Protein AF-A0A5D4TIF6-F1 (afdb_monomer_lite)

Structure (mmCIF, N/CA/C/O backbone):
data_AF-A0A5D4TIF6-F1
#
_entry.id   AF-A0A5D4TIF6-F1
#
loop_
_atom_site.group_PDB
_atom_site.id
_atom_site.type_symbol
_atom_site.label_atom_id
_atom_site.label_alt_id
_atom_site.label_comp_id
_atom_site.label_asym_id
_atom_site.label_entity_id
_atom_site.label_seq_id
_atom_site.pdbx_PDB_ins_code
_atom_site.Cartn_x
_atom_site.Cartn_y
_atom_site.Cartn_z
_atom_site.occupancy
_atom_site.B_iso_or_equiv
_atom_site.auth_seq_id
_atom_site.auth_comp_id
_atom_site.auth_asym_id
_atom_site.auth_atom_id
_atom_site.pdbx_PDB_model_num
ATOM 1 N N . MET A 1 1 ? -0.339 -12.243 25.337 1.00 57.94 1 MET A N 1
ATOM 2 C CA . MET A 1 1 ? 1.015 -12.173 25.925 1.00 57.94 1 MET A CA 1
ATOM 3 C C . MET A 1 1 ? 1.839 -11.167 25.130 1.00 57.94 1 MET A C 1
ATOM 5 O O . MET A 1 1 ? 1.714 -11.152 23.913 1.00 57.94 1 MET A O 1
ATOM 9 N N . ILE A 1 2 ? 2.583 -10.268 25.781 1.00 78.19 2 ILE A N 1
ATOM 10 C CA . ILE A 1 2 ? 3.468 -9.306 25.096 1.00 78.19 2 ILE A CA 1
ATOM 11 C C . ILE A 1 2 ? 4.873 -9.918 25.057 1.00 78.19 2 ILE A C 1
ATOM 13 O O . ILE A 1 2 ? 5.294 -10.477 26.064 1.00 78.19 2 ILE A O 1
ATOM 17 N N . LEU A 1 3 ? 5.603 -9.772 23.940 1.00 86.19 3 LEU A N 1
ATOM 18 C CA . LEU A 1 3 ? 6.950 -10.343 23.734 1.00 86.19 3 LEU A CA 1
ATOM 19 C C . LEU A 1 3 ? 7.913 -10.059 24.901 1.00 86.19 3 LEU A C 1
ATOM 21 O O . LEU A 1 3 ? 8.746 -10.882 25.246 1.00 86.19 3 LEU A O 1
ATOM 25 N N . ARG A 1 4 ? 7.758 -8.911 25.574 1.00 86.19 4 ARG A N 1
ATOM 26 C CA . ARG A 1 4 ? 8.552 -8.528 26.752 1.00 86.19 4 ARG A CA 1
ATOM 27 C C . ARG A 1 4 ? 8.496 -9.525 27.919 1.00 86.19 4 ARG A C 1
ATOM 29 O O . ARG A 1 4 ? 9.393 -9.473 28.754 1.00 86.19 4 ARG A O 1
ATOM 36 N N . ASN A 1 5 ? 7.517 -10.422 27.970 1.00 89.56 5 ASN A N 1
ATOM 37 C CA . ASN A 1 5 ? 7.330 -11.356 29.083 1.00 89.56 5 ASN A CA 1
ATOM 38 C C . ASN A 1 5 ? 7.642 -12.819 28.714 1.00 89.56 5 ASN A C 1
ATOM 40 O O . ASN A 1 5 ? 7.425 -13.694 29.540 1.00 89.56 5 ASN A O 1
ATOM 44 N N . ASP A 1 6 ? 8.131 -13.084 27.500 1.00 90.94 6 ASP A N 1
ATOM 45 C CA . ASP A 1 6 ? 8.425 -14.429 26.989 1.00 90.94 6 ASP A CA 1
ATOM 46 C C . ASP A 1 6 ? 9.884 -14.475 26.528 1.00 90.94 6 ASP A C 1
ATOM 48 O O . ASP A 1 6 ? 10.232 -13.868 25.516 1.00 90.94 6 ASP A O 1
ATOM 52 N N . ASN A 1 7 ? 10.754 -15.096 27.327 1.00 88.81 7 ASN A N 1
ATOM 53 C CA . ASN A 1 7 ? 12.197 -15.066 27.086 1.00 88.81 7 ASN A CA 1
ATOM 54 C C . ASN A 1 7 ? 12.596 -15.879 25.850 1.00 88.81 7 ASN A C 1
ATOM 56 O O . ASN A 1 7 ? 13.356 -15.364 25.032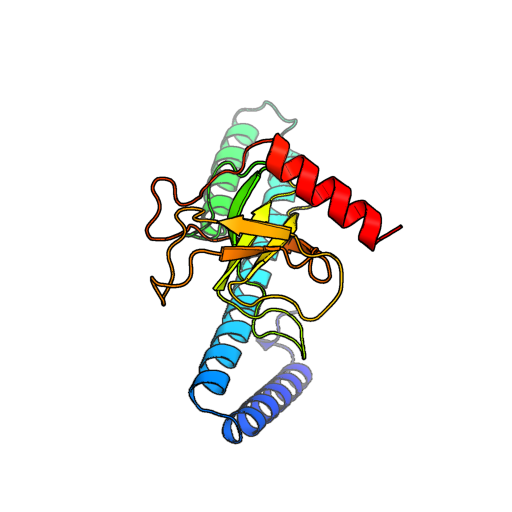 1.00 88.81 7 ASN A O 1
ATOM 60 N N . ASP A 1 8 ? 12.009 -17.057 25.658 1.00 90.00 8 ASP A N 1
ATOM 61 C CA . ASP A 1 8 ? 12.302 -17.925 24.515 1.00 90.00 8 ASP A CA 1
ATOM 62 C C . ASP A 1 8 ? 11.906 -17.236 23.200 1.00 90.00 8 ASP A C 1
ATOM 64 O O . ASP A 1 8 ? 12.676 -17.180 22.236 1.00 90.00 8 ASP A O 1
ATOM 68 N N . SER A 1 9 ? 10.725 -16.605 23.162 1.00 93.25 9 SER A N 1
ATOM 69 C CA . SER A 1 9 ? 10.303 -15.840 21.985 1.00 93.25 9 SER A CA 1
ATOM 70 C C . SER A 1 9 ? 11.170 -14.598 21.741 1.00 93.25 9 SER A C 1
ATOM 72 O O . SER A 1 9 ? 11.346 -14.208 20.584 1.00 93.25 9 SER A O 1
ATOM 74 N N . LYS A 1 10 ? 11.712 -13.948 22.785 1.00 93.25 10 LYS A N 1
ATOM 75 C CA . LYS A 1 10 ? 12.624 -12.799 22.610 1.00 93.25 10 LYS A CA 1
ATOM 76 C C . LYS A 1 10 ? 13.912 -13.215 21.929 1.00 93.25 10 LYS A C 1
ATOM 78 O O . LYS A 1 10 ? 14.312 -12.537 20.987 1.00 93.25 10 LYS A O 1
ATOM 83 N N . GLU A 1 11 ? 14.542 -14.280 22.417 1.00 93.94 11 GLU A N 1
ATOM 84 C CA . GLU A 1 11 ? 15.804 -14.782 21.877 1.00 93.94 11 GLU A CA 1
ATOM 85 C C . GLU A 1 11 ? 15.632 -15.125 20.397 1.00 93.94 11 GLU A C 1
ATOM 87 O O . GLU A 1 11 ? 16.327 -14.580 19.540 1.00 93.94 11 GLU A O 1
ATOM 92 N N . ARG A 1 12 ? 14.564 -15.860 20.069 1.00 94.88 12 ARG A N 1
ATOM 93 C CA . ARG A 1 12 ? 14.231 -16.187 18.680 1.00 94.88 12 ARG A CA 1
ATOM 94 C C . ARG A 1 12 ? 14.039 -14.953 17.793 1.00 94.88 12 ARG A C 1
ATOM 96 O O . ARG A 1 12 ? 14.523 -14.924 16.662 1.00 94.88 12 ARG A O 1
ATOM 103 N N . VAL A 1 13 ? 13.316 -13.932 18.263 1.00 94.12 13 VAL A N 1
ATOM 104 C CA . VAL A 1 13 ? 13.133 -12.683 17.498 1.00 94.12 13 VAL A CA 1
ATOM 105 C C . VAL A 1 13 ? 14.461 -11.944 17.336 1.00 94.12 13 VAL A C 1
ATOM 107 O O . VAL A 1 13 ? 14.736 -11.420 16.257 1.00 94.12 13 VAL A O 1
ATOM 110 N N . GLN A 1 14 ? 15.288 -11.905 18.380 1.00 94.81 14 GLN A N 1
ATOM 111 C CA . GLN A 1 14 ? 16.597 -11.265 18.343 1.00 94.81 14 GLN A CA 1
ATOM 112 C C . GLN A 1 14 ? 17.511 -11.925 17.307 1.00 94.81 14 GLN A C 1
ATOM 114 O O . GLN A 1 14 ? 18.161 -11.212 16.544 1.00 94.81 14 GLN A O 1
ATOM 119 N N . ASP A 1 15 ? 17.529 -13.252 17.235 1.00 96.56 15 ASP A N 1
ATOM 120 C CA . ASP A 1 15 ? 18.361 -13.980 16.278 1.00 96.56 15 ASP A CA 1
ATOM 121 C C . ASP A 1 15 ? 17.907 -13.773 14.833 1.00 96.56 15 ASP A C 1
ATOM 123 O O . ASP A 1 15 ? 18.737 -13.535 13.954 1.00 96.56 15 ASP A O 1
ATOM 127 N N . ILE A 1 16 ? 16.592 -13.738 14.586 1.00 96.50 16 ILE A N 1
ATOM 128 C CA . ILE A 1 16 ? 16.047 -13.369 13.271 1.00 96.50 16 ILE A CA 1
ATOM 129 C C . ILE A 1 16 ? 16.493 -11.953 12.886 1.00 96.50 16 ILE A C 1
ATOM 131 O O . ILE A 1 16 ? 16.958 -11.733 11.769 1.00 96.50 16 ILE A O 1
ATOM 135 N N . VAL A 1 17 ? 16.392 -10.984 13.801 1.00 95.38 17 VAL A N 1
ATOM 136 C CA . VAL A 1 17 ? 16.798 -9.595 13.531 1.00 95.38 17 VAL A CA 1
ATOM 137 C C . VAL A 1 17 ? 18.304 -9.490 13.279 1.00 95.38 17 VAL A C 1
ATOM 139 O O . VAL A 1 17 ? 18.704 -8.784 12.355 1.00 95.38 17 VAL A O 1
ATOM 142 N N . LYS A 1 18 ? 19.140 -10.211 14.037 1.00 96.12 18 LYS A N 1
ATOM 143 C CA . LYS A 1 18 ? 20.592 -10.283 13.795 1.00 96.12 18 LYS A CA 1
ATOM 144 C C . LYS A 1 18 ? 20.904 -10.874 12.423 1.00 96.12 18 LYS A C 1
ATOM 146 O O . LYS A 1 18 ? 21.754 -10.337 11.722 1.00 96.12 18 LYS A O 1
ATOM 151 N N . SER A 1 19 ? 20.212 -11.944 12.032 1.00 96.69 19 SER A N 1
ATOM 152 C CA . SER A 1 19 ? 20.388 -12.579 10.724 1.00 96.69 19 SER A CA 1
ATOM 153 C C . SER A 1 19 ? 19.999 -11.640 9.578 1.00 96.69 19 SER A C 1
ATOM 155 O O . SER A 1 19 ? 20.759 -11.495 8.619 1.00 96.69 19 SER A O 1
ATOM 157 N N . ILE A 1 20 ? 18.870 -10.931 9.705 1.00 95.25 20 ILE A N 1
ATOM 158 C CA . ILE A 1 20 ? 18.466 -9.894 8.745 1.00 95.25 20 ILE A CA 1
ATOM 159 C C . ILE A 1 20 ? 19.534 -8.802 8.672 1.00 95.25 20 ILE A C 1
ATOM 161 O O . ILE A 1 20 ? 19.973 -8.463 7.579 1.00 95.25 20 ILE A O 1
ATOM 165 N N . TYR A 1 21 ? 19.983 -8.280 9.817 1.00 95.81 21 TYR A N 1
ATOM 166 C CA . TYR A 1 21 ? 21.014 -7.245 9.863 1.00 95.81 21 TYR A CA 1
ATOM 167 C C . TYR A 1 21 ? 22.305 -7.695 9.175 1.00 95.81 21 TYR A C 1
ATOM 169 O O . TYR A 1 21 ? 22.780 -6.993 8.290 1.00 95.81 21 TYR A O 1
ATOM 177 N N . GLY A 1 22 ? 22.817 -8.885 9.508 1.00 96.62 22 GLY A N 1
ATOM 178 C CA . GLY A 1 22 ? 24.000 -9.456 8.861 1.00 96.62 22 GLY A CA 1
ATOM 179 C C . GLY A 1 22 ? 23.829 -9.575 7.346 1.00 96.62 22 GLY A C 1
ATOM 180 O O . GLY A 1 22 ? 24.689 -9.126 6.603 1.00 96.62 22 GLY A O 1
ATOM 181 N N . THR A 1 23 ? 22.672 -10.060 6.886 1.00 95.81 23 THR A N 1
ATOM 182 C CA . THR A 1 23 ? 22.368 -10.183 5.449 1.00 95.81 23 THR A CA 1
ATOM 183 C C . THR A 1 23 ? 22.352 -8.832 4.731 1.00 95.81 23 THR A C 1
ATOM 185 O O . THR A 1 23 ? 22.717 -8.757 3.560 1.00 95.81 23 THR A O 1
ATOM 188 N N . LEU A 1 24 ? 21.903 -7.766 5.402 1.00 95.75 24 LEU A N 1
ATOM 189 C CA . LEU A 1 24 ? 21.855 -6.418 4.830 1.00 95.75 24 LEU A CA 1
ATOM 190 C C . LEU A 1 24 ? 23.241 -5.772 4.707 1.00 95.75 24 LEU A C 1
ATOM 192 O O . LEU A 1 24 ? 23.408 -4.916 3.842 1.00 95.75 24 LEU A O 1
ATOM 196 N N . LEU A 1 25 ? 24.225 -6.178 5.519 1.00 96.06 25 LEU A N 1
ATOM 197 C CA . LEU A 1 25 ? 25.598 -5.662 5.429 1.00 96.06 25 LEU A CA 1
ATOM 198 C C . LEU A 1 25 ? 26.293 -6.056 4.119 1.00 96.06 25 LEU A C 1
ATOM 200 O O . LEU A 1 25 ? 27.162 -5.325 3.654 1.00 96.06 25 LEU A O 1
ATOM 204 N N . ASP A 1 26 ? 25.865 -7.158 3.503 1.00 95.62 26 ASP A N 1
ATOM 205 C CA . ASP A 1 26 ? 26.391 -7.648 2.224 1.00 95.62 26 ASP A CA 1
ATOM 206 C C . ASP A 1 26 ? 25.639 -7.078 1.004 1.00 95.62 26 ASP A C 1
ATOM 208 O O . ASP A 1 26 ? 25.778 -7.583 -0.115 1.00 95.62 26 ASP A O 1
ATOM 212 N N . LYS A 1 27 ? 24.769 -6.076 1.196 1.00 93.94 27 LYS A N 1
ATOM 213 C CA . LYS A 1 27 ? 23.972 -5.457 0.125 1.00 93.94 27 LYS A CA 1
ATOM 214 C C . LYS A 1 27 ? 24.432 -4.039 -0.177 1.00 93.94 27 LYS A C 1
ATOM 216 O O . LYS A 1 27 ? 25.140 -3.409 0.604 1.00 93.94 27 LYS A O 1
ATOM 221 N N . ASP A 1 28 ? 23.985 -3.535 -1.327 1.00 94.75 28 ASP A N 1
ATOM 222 C CA . ASP A 1 28 ? 24.124 -2.120 -1.655 1.00 94.75 28 ASP A CA 1
ATOM 223 C C . ASP A 1 28 ? 23.539 -1.240 -0.535 1.00 94.75 28 ASP A C 1
ATOM 225 O O . ASP A 1 28 ? 22.500 -1.556 0.053 1.00 94.75 28 ASP A O 1
ATOM 229 N N . LYS A 1 29 ? 24.217 -0.124 -0.253 1.00 94.62 29 LYS A N 1
ATOM 230 C CA . LYS A 1 29 ? 23.886 0.778 0.853 1.00 94.62 29 LYS A CA 1
ATOM 231 C C . LYS A 1 29 ? 22.465 1.329 0.743 1.00 94.62 29 LYS A C 1
ATOM 233 O O . LYS A 1 29 ? 21.758 1.375 1.750 1.00 94.62 29 LYS A O 1
ATOM 238 N N . GLU A 1 30 ? 22.065 1.792 -0.439 1.00 90.94 30 GLU A N 1
ATOM 239 C CA . GLU A 1 30 ? 20.748 2.397 -0.646 1.00 90.94 30 GLU A CA 1
ATOM 240 C C . GLU A 1 30 ? 19.657 1.334 -0.516 1.00 90.94 30 GLU A C 1
ATOM 242 O O . GLU A 1 30 ? 18.684 1.533 0.214 1.00 90.94 30 GLU A O 1
ATOM 247 N N . TYR A 1 31 ? 19.874 0.162 -1.121 1.00 89.88 31 TYR A N 1
ATOM 248 C CA . TYR A 1 31 ? 18.976 -0.980 -0.960 1.00 89.88 31 TYR A CA 1
ATOM 249 C C . TYR A 1 31 ? 18.803 -1.376 0.515 1.00 89.88 31 TYR A C 1
ATOM 251 O O . TYR A 1 31 ? 17.675 -1.526 0.990 1.00 89.88 31 TYR A O 1
ATOM 259 N N . ALA A 1 32 ? 19.904 -1.522 1.259 1.00 93.56 32 ALA A N 1
ATOM 260 C CA . ALA A 1 32 ? 19.877 -1.963 2.650 1.00 93.56 32 ALA A CA 1
ATOM 261 C C . ALA A 1 32 ? 19.083 -1.005 3.551 1.00 93.56 32 ALA A C 1
ATOM 263 O O . ALA A 1 32 ? 18.263 -1.447 4.361 1.00 93.56 32 ALA A O 1
ATOM 264 N N . ILE A 1 33 ? 19.295 0.305 3.380 1.00 93.19 33 ILE A N 1
ATOM 265 C CA . ILE A 1 33 ? 18.575 1.349 4.120 1.00 93.19 33 ILE A CA 1
ATOM 266 C C . ILE A 1 33 ? 17.084 1.315 3.768 1.00 93.19 33 ILE A C 1
ATOM 268 O O . ILE A 1 33 ? 16.253 1.177 4.669 1.00 93.19 33 ILE A O 1
ATOM 272 N N . ASN A 1 34 ? 16.741 1.357 2.477 1.00 90.06 34 ASN A N 1
ATOM 273 C CA . ASN A 1 34 ? 15.349 1.385 2.023 1.00 90.06 34 ASN A CA 1
ATOM 274 C C . ASN A 1 34 ? 14.573 0.139 2.486 1.00 90.06 34 ASN A C 1
ATOM 276 O O . ASN A 1 34 ? 13.431 0.238 2.940 1.00 90.06 34 ASN A O 1
ATOM 280 N N . TYR A 1 35 ? 15.200 -1.041 2.438 1.00 91.88 35 TYR A N 1
ATOM 281 C CA . TYR A 1 35 ? 14.583 -2.287 2.892 1.00 91.88 35 TYR A CA 1
ATOM 282 C C . TYR A 1 35 ? 14.335 -2.295 4.410 1.00 91.88 35 TYR A C 1
ATOM 284 O O . TYR A 1 35 ? 13.260 -2.697 4.868 1.00 91.88 35 TYR A O 1
ATOM 292 N N . ALA A 1 36 ? 15.294 -1.815 5.209 1.00 93.19 36 ALA A N 1
ATOM 293 C CA . ALA A 1 36 ? 15.136 -1.709 6.659 1.00 93.19 36 ALA A CA 1
ATOM 294 C C . ALA A 1 36 ? 14.022 -0.719 7.049 1.00 93.19 36 ALA A C 1
ATOM 296 O O . ALA A 1 36 ? 13.188 -1.016 7.914 1.00 93.19 36 ALA A O 1
ATOM 297 N N . GLU A 1 37 ? 13.964 0.437 6.384 1.00 92.06 37 GLU A N 1
ATOM 298 C CA . GLU A 1 37 ? 12.892 1.420 6.564 1.00 92.06 37 GLU A CA 1
ATOM 299 C C . GLU A 1 37 ? 11.524 0.842 6.191 1.00 92.06 37 GLU A C 1
ATOM 301 O O . GLU A 1 37 ? 10.545 1.036 6.924 1.00 92.06 37 GLU A O 1
ATOM 306 N N . TRP A 1 38 ? 11.458 0.066 5.108 1.00 90.50 38 TRP A N 1
ATOM 307 C CA . TRP A 1 38 ? 10.243 -0.613 4.677 1.00 90.50 38 TRP A CA 1
ATOM 308 C C . TRP A 1 38 ? 9.739 -1.631 5.710 1.00 90.50 38 TRP A C 1
ATOM 310 O O . TRP A 1 38 ? 8.560 -1.587 6.078 1.00 90.50 38 TRP A O 1
ATOM 320 N N . ILE A 1 39 ? 10.611 -2.484 6.267 1.00 92.31 39 ILE A N 1
ATOM 321 C CA . ILE A 1 39 ? 10.234 -3.415 7.351 1.00 92.31 39 ILE A CA 1
ATOM 322 C C . ILE A 1 39 ? 9.656 -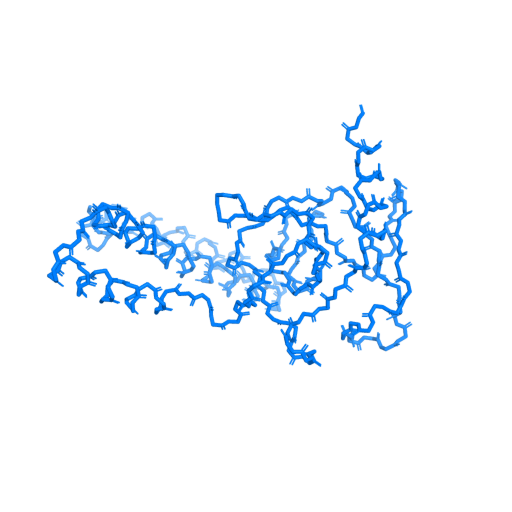2.643 8.543 1.00 92.31 39 ILE A C 1
ATOM 324 O O . ILE A 1 39 ? 8.605 -3.001 9.088 1.00 92.31 39 ILE A O 1
ATOM 328 N N . LEU A 1 40 ? 10.317 -1.556 8.949 1.00 93.12 40 LEU A N 1
ATOM 329 C CA . LEU A 1 40 ? 9.858 -0.739 10.068 1.00 93.12 40 LEU A CA 1
ATOM 330 C C . LEU A 1 40 ? 8.494 -0.089 9.782 1.00 93.12 40 LEU A C 1
ATOM 332 O O . LEU A 1 40 ? 7.636 -0.046 10.675 1.00 93.12 40 LEU A O 1
ATOM 336 N N . LYS A 1 41 ? 8.272 0.395 8.552 1.00 90.88 41 LYS A N 1
ATOM 337 C CA . LYS A 1 41 ? 6.985 0.939 8.085 1.00 90.88 41 LYS A CA 1
ATOM 338 C C . LYS A 1 41 ? 5.890 -0.125 8.179 1.00 90.88 41 LYS A C 1
ATOM 340 O O . LYS A 1 41 ? 4.865 0.133 8.810 1.00 90.88 41 LYS A O 1
ATOM 345 N N . LEU A 1 42 ? 6.133 -1.340 7.675 1.00 91.19 42 LEU A N 1
ATOM 346 C CA . LEU A 1 42 ? 5.180 -2.457 7.737 1.00 91.19 42 LEU A CA 1
ATOM 347 C C . LEU A 1 42 ? 4.756 -2.795 9.171 1.00 91.19 42 LEU A C 1
ATOM 349 O O . LEU A 1 42 ? 3.564 -2.973 9.440 1.00 91.19 42 LEU A O 1
ATOM 353 N N . LEU A 1 43 ? 5.707 -2.851 10.108 1.00 92.31 43 LEU A N 1
ATOM 354 C CA . LEU A 1 43 ? 5.414 -3.131 11.517 1.00 92.31 43 LEU A CA 1
ATOM 355 C C . LEU A 1 43 ? 4.528 -2.042 12.142 1.00 92.31 43 LEU A C 1
ATOM 357 O O . LEU A 1 43 ? 3.540 -2.351 12.820 1.00 92.31 43 LEU A O 1
ATOM 361 N N . LYS A 1 44 ? 4.846 -0.766 11.887 1.00 92.62 44 LYS A N 1
ATOM 362 C CA . LYS A 1 44 ? 4.068 0.384 12.379 1.00 92.62 44 LYS A CA 1
ATOM 363 C C . LYS A 1 44 ? 2.661 0.406 11.785 1.00 92.62 44 LYS A C 1
ATOM 365 O O . LYS A 1 44 ? 1.685 0.537 12.527 1.00 92.62 44 LYS A O 1
ATOM 370 N N . ASP A 1 45 ? 2.537 0.220 10.474 1.00 92.38 45 ASP A N 1
ATOM 371 C CA . ASP A 1 45 ? 1.242 0.197 9.795 1.00 92.38 45 ASP A CA 1
ATOM 372 C C . ASP A 1 45 ? 0.381 -0.984 10.230 1.00 92.38 45 ASP A C 1
ATOM 374 O O . ASP A 1 45 ? -0.816 -0.812 10.474 1.00 92.38 45 ASP A O 1
ATOM 378 N N . GLY A 1 46 ? 0.981 -2.163 10.408 1.00 93.31 46 GLY A N 1
ATOM 379 C CA . GLY A 1 46 ? 0.302 -3.333 10.952 1.00 93.31 46 GLY A CA 1
ATOM 380 C C . GLY A 1 46 ? -0.252 -3.074 12.354 1.00 93.31 46 GLY A C 1
ATOM 381 O O . GLY A 1 46 ? -1.408 -3.402 12.639 1.00 93.31 46 GLY A O 1
ATOM 382 N N . HIS A 1 47 ? 0.529 -2.424 13.223 1.00 93.06 47 HIS A N 1
ATOM 383 C CA . HIS A 1 47 ? 0.069 -2.032 14.555 1.00 93.06 47 HIS A CA 1
ATOM 384 C C . HIS A 1 47 ? -1.090 -1.027 14.490 1.00 93.06 47 HIS A C 1
ATOM 386 O O . HIS A 1 47 ? -2.133 -1.243 15.111 1.00 93.06 47 HIS A O 1
ATOM 392 N N . HIS A 1 48 ? -0.950 0.045 13.707 1.00 94.56 48 HIS A N 1
ATOM 393 C CA . HIS A 1 48 ? -2.009 1.040 13.537 1.00 94.56 48 HIS A CA 1
ATOM 394 C C . HIS A 1 48 ? -3.286 0.443 12.944 1.00 94.56 48 HIS A C 1
ATOM 396 O O . HIS A 1 48 ? -4.385 0.800 13.375 1.00 94.56 48 HIS A O 1
ATOM 402 N N . ASN A 1 49 ? -3.162 -0.501 12.010 1.00 93.56 49 ASN A N 1
ATOM 403 C CA . ASN A 1 49 ? -4.306 -1.197 11.443 1.00 93.56 49 ASN A CA 1
ATOM 404 C C . ASN A 1 49 ? -5.052 -2.014 12.503 1.00 93.56 49 ASN A C 1
ATOM 406 O O . ASN A 1 49 ? -6.271 -1.901 12.605 1.00 93.56 49 ASN A O 1
ATOM 410 N N . LYS A 1 50 ? -4.336 -2.774 13.345 1.00 93.94 50 LYS A N 1
ATOM 411 C CA . LYS A 1 50 ? -4.950 -3.531 14.451 1.00 93.94 50 LYS A CA 1
ATOM 412 C C . LYS A 1 50 ? -5.739 -2.616 15.394 1.00 93.94 50 LYS A C 1
ATOM 414 O O . LYS A 1 50 ? -6.892 -2.914 15.699 1.00 93.94 50 LYS A O 1
ATOM 419 N N . GLN A 1 51 ? -5.163 -1.474 15.781 1.00 95.06 51 GLN A N 1
ATOM 420 C CA . GLN A 1 51 ? -5.852 -0.480 16.618 1.00 95.06 51 GLN A CA 1
ATOM 421 C C . GLN A 1 51 ? -7.105 0.081 15.932 1.00 95.06 51 GLN A C 1
ATOM 423 O O . GLN A 1 51 ? -8.166 0.206 16.542 1.00 95.06 51 GLN A O 1
ATOM 428 N N . GLN A 1 52 ? -7.014 0.392 14.638 1.00 93.44 52 GLN A N 1
ATOM 429 C CA . GLN A 1 52 ? -8.142 0.906 13.868 1.00 93.44 52 GLN A CA 1
ATOM 430 C C . GLN A 1 52 ? -9.273 -0.120 13.720 1.00 93.44 52 GLN A C 1
ATOM 432 O O . GLN A 1 52 ? -10.442 0.250 13.836 1.00 93.44 52 GLN A O 1
ATOM 437 N N . VAL A 1 53 ? -8.944 -1.391 13.472 1.00 92.94 53 VAL A N 1
ATOM 438 C CA . VAL A 1 53 ? -9.919 -2.488 13.387 1.00 92.94 53 VAL A CA 1
ATOM 439 C C . VAL A 1 53 ? -10.672 -2.627 14.706 1.00 92.94 53 VAL A C 1
ATOM 441 O O . VAL A 1 53 ? -11.899 -2.711 14.695 1.00 92.94 53 VAL A O 1
ATOM 444 N N . GLU A 1 54 ? -9.968 -2.576 15.834 1.00 95.06 54 GLU A N 1
ATOM 445 C CA . GLU A 1 54 ? -10.583 -2.670 17.157 1.00 95.06 54 GLU A CA 1
ATOM 446 C C . GLU A 1 54 ? -11.528 -1.492 17.444 1.00 95.06 54 GLU A C 1
ATOM 448 O O . GLU A 1 54 ? -12.695 -1.680 17.791 1.00 95.06 54 GLU A O 1
ATOM 453 N N . LEU A 1 55 ? -11.088 -0.262 17.165 1.00 95.50 55 LEU A N 1
ATOM 454 C CA . LEU A 1 55 ? -11.943 0.924 17.285 1.00 95.50 55 LEU A CA 1
ATOM 455 C C . LEU A 1 55 ? -13.176 0.849 16.371 1.00 95.50 55 LEU A C 1
ATOM 457 O O . LEU A 1 55 ? -14.267 1.261 16.765 1.00 95.50 55 LEU A O 1
ATOM 461 N N . ASN A 1 56 ? -13.033 0.316 15.154 1.00 93.31 56 ASN A N 1
ATOM 462 C CA . ASN A 1 56 ? -14.154 0.134 14.233 1.00 93.31 56 ASN A CA 1
ATOM 463 C C . ASN A 1 56 ? -15.175 -0.888 14.756 1.00 93.31 56 ASN A C 1
ATOM 465 O O . ASN A 1 56 ? -16.373 -0.660 14.584 1.00 93.31 56 ASN A O 1
ATOM 469 N N . LYS A 1 57 ? -14.738 -1.973 15.414 1.00 94.56 57 LYS A N 1
ATOM 470 C CA . LYS A 1 57 ? -15.646 -2.935 16.064 1.00 94.56 57 LYS A CA 1
ATOM 471 C C . LYS A 1 57 ? -16.479 -2.253 17.148 1.00 94.56 57 LYS A C 1
ATOM 473 O O . LYS A 1 57 ? -17.703 -2.362 17.131 1.00 94.56 57 LYS A O 1
ATOM 478 N N . GLN A 1 58 ? -15.833 -1.474 18.016 1.00 95.31 58 GLN A N 1
ATOM 479 C CA . GLN A 1 58 ? -16.509 -0.726 19.082 1.00 95.31 58 GLN A CA 1
ATOM 480 C C . GLN A 1 58 ? -17.498 0.304 18.520 1.00 95.31 58 GLN A C 1
ATOM 482 O O . GLN A 1 58 ? -18.641 0.384 18.967 1.00 95.31 58 GLN A O 1
ATOM 487 N N . ILE A 1 59 ? -17.102 1.050 17.481 1.00 93.94 59 ILE A N 1
ATOM 488 C CA . ILE A 1 59 ? -17.999 1.990 16.792 1.00 93.94 59 ILE A CA 1
ATOM 489 C C . ILE A 1 59 ? -19.201 1.254 16.193 1.00 93.94 59 ILE A C 1
ATOM 491 O O . ILE A 1 59 ? -20.323 1.729 16.336 1.00 93.94 59 ILE A O 1
ATOM 495 N N . ARG A 1 60 ? -18.991 0.112 15.524 1.00 93.88 60 ARG A N 1
ATOM 496 C CA . ARG A 1 60 ? -20.073 -0.669 14.905 1.00 93.88 60 ARG A CA 1
ATOM 497 C C . ARG A 1 60 ? -21.075 -1.165 15.944 1.00 93.88 60 ARG A C 1
ATOM 499 O O . ARG A 1 60 ? -22.267 -1.102 15.677 1.00 93.88 60 ARG A O 1
ATOM 506 N N . PHE A 1 61 ? -20.597 -1.604 17.106 1.00 93.88 61 PHE A N 1
ATOM 507 C CA . PHE A 1 61 ? -21.445 -2.050 18.212 1.00 93.88 61 PHE A CA 1
ATOM 508 C C . PHE A 1 61 ? -22.309 -0.919 18.796 1.00 93.88 61 PHE A C 1
ATOM 510 O O . PHE A 1 61 ? -23.467 -1.137 19.137 1.00 93.88 61 PHE A O 1
ATOM 517 N N . LEU A 1 62 ? -21.767 0.299 18.887 1.00 92.69 62 LEU A N 1
ATOM 518 C CA . LEU A 1 62 ? -22.469 1.452 19.463 1.00 92.69 62 LEU A CA 1
ATOM 519 C C . LEU A 1 62 ? -23.353 2.205 18.462 1.00 92.69 62 LEU A C 1
ATOM 521 O O . LEU A 1 62 ? -24.280 2.891 18.872 1.00 92.69 62 LEU A O 1
ATOM 525 N N . LYS A 1 63 ? -23.084 2.095 17.156 1.00 88.56 63 LYS A N 1
ATOM 526 C CA . LYS A 1 63 ? -23.773 2.864 16.105 1.00 88.56 63 LYS A CA 1
ATOM 527 C C . LYS A 1 63 ? -25.310 2.724 16.094 1.00 88.56 63 LYS A C 1
ATOM 529 O O . LYS A 1 63 ? -25.946 3.726 15.785 1.00 88.56 63 LYS A O 1
ATOM 534 N N . PRO A 1 64 ? -25.916 1.555 16.386 1.00 92.88 64 PRO A N 1
ATOM 535 C CA . PRO A 1 64 ? -27.375 1.425 16.433 1.00 92.88 64 PRO A CA 1
ATOM 536 C C . PRO A 1 64 ? -28.027 2.118 17.638 1.00 92.88 64 PRO A C 1
ATOM 538 O O . PRO A 1 64 ? -29.241 2.284 17.651 1.00 92.88 64 PRO A O 1
ATOM 541 N N . LYS A 1 65 ? -27.247 2.492 18.659 1.00 92.25 65 LYS A N 1
ATOM 542 C CA . LYS A 1 65 ? -27.760 3.104 19.886 1.00 92.25 65 LYS A CA 1
ATOM 543 C C . LYS A 1 65 ? -27.907 4.613 19.705 1.00 92.25 65 LYS A C 1
ATOM 545 O O . LYS A 1 65 ? -26.988 5.277 19.222 1.00 92.25 65 LYS A O 1
ATOM 550 N N . THR A 1 66 ? -29.057 5.148 20.100 1.00 90.00 66 THR A N 1
ATOM 551 C CA . THR A 1 66 ? -29.422 6.564 19.923 1.00 90.00 66 THR A CA 1
ATOM 552 C C . THR A 1 66 ? -29.305 7.391 21.203 1.00 90.00 66 THR A C 1
ATOM 554 O O . THR A 1 66 ? -29.508 8.603 21.156 1.00 90.00 66 THR A O 1
ATOM 557 N N . ASP A 1 67 ? -28.948 6.775 22.334 1.00 94.75 67 ASP A N 1
ATOM 558 C CA . ASP A 1 67 ? -28.757 7.486 23.595 1.00 94.75 67 ASP A CA 1
ATOM 559 C C . ASP A 1 67 ? -27.552 8.447 23.540 1.00 94.75 67 ASP A C 1
ATOM 561 O O . ASP A 1 67 ? -26.568 8.241 22.817 1.00 94.75 67 ASP A O 1
ATOM 565 N N . SER A 1 68 ? -27.641 9.533 24.309 1.00 91.50 68 SER A N 1
ATOM 566 C CA . SER A 1 68 ? -26.670 10.633 24.296 1.00 91.50 68 SER A CA 1
ATOM 567 C C . SER A 1 68 ? -25.250 10.190 24.675 1.00 91.50 68 SER A C 1
ATOM 569 O O . SER A 1 68 ? -24.275 10.681 24.094 1.00 91.50 68 SER A O 1
ATOM 571 N N . GLU A 1 69 ? -25.116 9.231 25.593 1.00 92.94 69 GLU A N 1
ATOM 572 C CA . GLU A 1 69 ? -23.831 8.670 26.016 1.00 92.94 69 GLU A CA 1
ATOM 573 C C . GLU A 1 69 ? -23.186 7.835 24.898 1.00 92.94 69 GLU A C 1
ATOM 575 O O . GLU A 1 69 ? -22.014 8.052 24.563 1.00 92.94 69 GLU A O 1
ATOM 580 N N . SER A 1 70 ? -23.946 6.963 24.229 1.00 92.69 70 SER A N 1
ATOM 581 C CA . SER A 1 70 ? -23.478 6.202 23.063 1.00 92.69 70 SER A CA 1
ATOM 582 C C . SER A 1 70 ? -23.012 7.122 21.933 1.00 92.69 70 SER A C 1
ATOM 584 O O . SER A 1 70 ? -21.925 6.921 21.377 1.00 92.69 70 SER A O 1
ATOM 586 N N . LEU A 1 71 ? -23.765 8.184 21.625 1.00 93.06 71 LEU A N 1
ATOM 587 C CA . LEU A 1 71 ? -23.375 9.173 20.613 1.00 93.06 71 LEU A CA 1
ATOM 588 C C . LEU A 1 71 ? -22.070 9.897 20.989 1.00 93.06 71 LEU A C 1
ATOM 590 O O . LEU A 1 71 ? -21.169 10.056 20.150 1.00 93.06 71 LEU A O 1
ATOM 594 N N . ARG A 1 72 ? -21.920 10.290 22.261 1.00 94.44 72 ARG A N 1
ATOM 595 C CA . ARG A 1 72 ? -20.697 10.910 22.794 1.00 94.44 72 ARG A CA 1
ATOM 596 C C . ARG A 1 72 ? -19.500 9.962 22.703 1.00 94.44 72 ARG A C 1
ATOM 598 O O . ARG A 1 72 ? -18.408 10.386 22.306 1.00 94.44 72 ARG A O 1
ATOM 605 N N . LEU A 1 73 ? -19.690 8.683 23.024 1.00 94.62 73 LEU A N 1
ATOM 606 C CA . LEU A 1 73 ? -18.643 7.667 22.959 1.00 94.62 73 LEU A CA 1
ATOM 607 C C . LEU A 1 73 ? -18.217 7.390 21.513 1.00 94.62 73 LEU A C 1
ATOM 609 O O . LEU A 1 73 ? -17.019 7.373 21.227 1.00 94.62 73 LEU A O 1
ATOM 613 N N . VAL A 1 74 ? -19.162 7.294 20.572 1.00 93.75 74 VAL A N 1
ATOM 614 C CA . VAL A 1 74 ? -18.860 7.172 19.136 1.00 93.75 74 VAL A CA 1
ATOM 615 C C . VAL A 1 74 ? -18.020 8.354 18.645 1.00 93.75 74 VAL A C 1
ATOM 617 O O . VAL A 1 74 ? -17.044 8.148 17.918 1.00 93.75 74 VAL A O 1
ATOM 620 N N . LYS A 1 75 ? -18.335 9.591 19.058 1.00 94.38 75 LYS A N 1
ATOM 621 C CA . LYS A 1 75 ? -17.534 10.778 18.706 1.00 94.38 75 LYS A CA 1
ATOM 622 C C . LYS A 1 75 ? -16.096 10.662 19.230 1.00 94.38 75 LYS A C 1
ATOM 624 O O . LYS A 1 75 ? -15.157 10.867 18.458 1.00 94.38 75 LYS A O 1
ATOM 629 N N . LYS A 1 76 ? -15.911 10.257 20.493 1.00 95.69 76 LYS A N 1
ATOM 630 C CA . LYS A 1 76 ? -14.581 10.015 21.089 1.00 95.69 76 LYS A CA 1
ATOM 631 C C . LYS A 1 76 ? -13.811 8.907 20.358 1.00 95.69 76 LYS A C 1
ATOM 633 O O . LYS A 1 76 ? -12.627 9.068 20.070 1.00 95.69 76 LYS A O 1
ATOM 638 N N . LEU A 1 77 ? -14.466 7.797 20.018 1.00 96.06 77 LEU A N 1
ATOM 639 C CA . LEU A 1 77 ? -13.839 6.685 19.295 1.00 96.06 77 LEU A CA 1
ATOM 640 C C . LEU A 1 77 ? -13.420 7.089 17.878 1.00 96.06 77 LEU A C 1
ATOM 642 O O . LEU A 1 77 ? -12.318 6.749 17.452 1.00 96.06 77 LEU A O 1
ATOM 646 N N . LYS A 1 78 ? -14.238 7.875 17.166 1.00 94.56 78 LYS A N 1
ATOM 647 C CA . LYS A 1 78 ? -13.870 8.434 15.853 1.00 94.56 78 LYS A CA 1
ATOM 648 C C . LYS A 1 78 ? -12.632 9.336 15.938 1.00 94.56 78 LYS A C 1
ATOM 650 O O . LYS A 1 78 ? -11.767 9.234 15.072 1.00 94.56 78 LYS A O 1
ATOM 655 N N . GLN A 1 79 ? -12.518 10.158 16.985 1.00 95.06 79 GLN A N 1
ATOM 656 C CA . GLN A 1 79 ? -11.330 10.988 17.241 1.00 95.06 79 GLN A CA 1
ATOM 657 C C . GLN A 1 79 ? -10.089 10.156 17.592 1.00 95.06 79 GLN A C 1
ATOM 659 O O . GLN A 1 79 ? -8.987 10.481 17.167 1.00 95.06 79 GLN A O 1
ATOM 664 N N . LYS A 1 80 ? -10.233 9.063 18.351 1.00 95.31 80 LYS A N 1
ATOM 665 C CA . LYS A 1 80 ? -9.116 8.129 18.582 1.00 95.31 80 LYS A CA 1
ATOM 666 C C . LYS A 1 80 ? -8.693 7.450 17.280 1.00 95.31 80 LYS A C 1
ATOM 668 O O . LYS A 1 80 ? -7.506 7.365 16.989 1.00 95.31 80 LYS A O 1
ATOM 673 N N . ARG A 1 81 ? -9.663 7.030 16.465 1.00 93.69 81 ARG A N 1
ATOM 674 C CA . ARG A 1 81 ? -9.425 6.356 15.185 1.00 93.69 81 ARG A CA 1
ATOM 675 C C . ARG A 1 81 ? -8.653 7.231 14.202 1.00 93.69 81 ARG A C 1
ATOM 677 O O . ARG A 1 81 ? -7.784 6.712 13.510 1.00 93.69 81 ARG A O 1
ATOM 684 N N . SER A 1 82 ? -8.935 8.535 14.140 1.00 91.31 82 SER A N 1
ATOM 685 C CA . SER A 1 82 ? -8.229 9.439 13.222 1.00 91.31 82 SER A CA 1
ATOM 686 C C . SER A 1 82 ? -6.728 9.527 13.508 1.00 91.31 82 SER A C 1
ATOM 688 O O . SER A 1 82 ? -5.958 9.674 12.567 1.00 91.31 82 SER A O 1
ATOM 690 N N . LYS A 1 83 ? -6.289 9.334 14.761 1.00 92.50 83 LYS A N 1
ATOM 691 C CA . LYS A 1 83 ? -4.859 9.290 15.128 1.00 92.50 83 LYS A CA 1
ATOM 692 C C . LYS A 1 83 ? -4.104 8.107 14.518 1.00 92.50 83 LYS A C 1
ATOM 694 O O . LYS A 1 83 ? -2.881 8.124 14.477 1.00 92.50 83 LYS A O 1
ATOM 699 N N . HIS A 1 84 ? -4.821 7.074 14.083 1.00 92.12 84 HIS A N 1
ATOM 700 C CA . HIS A 1 84 ? -4.242 5.890 13.453 1.00 92.12 84 HIS A CA 1
ATOM 701 C C . HIS A 1 84 ? -4.360 5.912 11.927 1.00 92.12 84 HIS A C 1
ATOM 703 O O . HIS A 1 84 ? -3.915 4.964 11.280 1.00 92.12 84 HIS A O 1
ATOM 709 N N . MET A 1 85 ? -4.955 6.954 11.338 1.00 89.44 85 MET A N 1
ATOM 710 C CA . MET A 1 85 ? -5.000 7.109 9.885 1.00 89.44 85 MET A CA 1
ATOM 711 C C . MET A 1 85 ? -3.616 7.501 9.345 1.00 89.44 85 MET A C 1
ATOM 713 O O . MET A 1 85 ? -2.915 8.272 10.003 1.00 89.44 85 MET A O 1
ATOM 717 N N . PRO A 1 86 ? -3.218 7.010 8.158 1.00 90.62 86 PRO A N 1
ATOM 718 C CA . PRO A 1 86 ? -2.003 7.479 7.503 1.00 90.62 86 PRO A CA 1
ATOM 719 C C . PRO A 1 86 ? -2.097 8.980 7.218 1.00 90.62 86 PRO A C 1
ATOM 721 O O . PRO A 1 86 ? -3.139 9.462 6.770 1.00 90.62 86 PRO A O 1
ATOM 724 N N . LYS A 1 87 ? -1.008 9.711 7.478 1.00 87.06 87 LYS A N 1
ATOM 725 C CA . LYS A 1 87 ? -0.955 11.176 7.333 1.00 87.06 87 LYS A CA 1
ATOM 726 C C . LYS A 1 87 ? -1.151 11.620 5.882 1.00 87.06 87 LYS A C 1
ATOM 728 O O . LYS A 1 87 ? -1.937 12.526 5.616 1.00 87.06 87 LYS A O 1
ATOM 733 N N . GLU A 1 88 ? -0.508 10.909 4.961 1.00 88.56 88 GLU A N 1
ATOM 734 C CA . GLU A 1 88 ? -0.532 11.216 3.529 1.00 88.56 88 GLU A CA 1
ATOM 735 C C . GLU A 1 88 ? -1.656 10.511 2.771 1.00 88.56 88 GLU A C 1
ATOM 737 O O . GLU A 1 88 ? -1.677 10.537 1.546 1.00 88.56 88 GLU A O 1
ATOM 742 N N . TYR A 1 89 ? -2.629 9.911 3.463 1.00 88.94 89 TYR A N 1
ATOM 743 C CA . TYR A 1 89 ? -3.744 9.264 2.779 1.00 88.94 89 TYR A CA 1
ATOM 744 C C . TYR A 1 89 ? -4.600 10.305 2.024 1.00 88.94 89 TYR A C 1
ATOM 746 O O . TYR A 1 89 ? -5.066 11.280 2.633 1.00 88.94 89 TYR A O 1
ATOM 754 N N . PRO A 1 90 ? -4.848 10.131 0.714 1.00 85.62 90 PRO A N 1
ATOM 755 C CA . PRO A 1 90 ? -5.772 10.981 -0.035 1.00 85.62 90 PRO A CA 1
ATOM 756 C C . PRO A 1 90 ? -7.216 10.759 0.432 1.00 85.62 90 PRO A C 1
ATOM 758 O O . PRO A 1 90 ? -7.692 9.633 0.585 1.00 85.62 90 PRO A O 1
ATOM 761 N N . THR A 1 91 ? -7.959 11.841 0.640 1.00 82.56 91 THR A N 1
ATOM 762 C CA . THR A 1 91 ? -9.378 11.747 0.986 1.00 82.56 91 THR A CA 1
ATOM 763 C C . THR A 1 91 ? -10.234 11.477 -0.256 1.00 82.56 91 THR A C 1
ATOM 765 O O . THR A 1 91 ? -9.906 11.882 -1.374 1.00 82.56 91 THR A O 1
ATOM 768 N N . SER A 1 92 ? -11.355 10.779 -0.048 1.00 86.56 92 SER A N 1
ATOM 769 C CA . SER A 1 92 ? -12.396 10.558 -1.064 1.00 86.56 92 SER A CA 1
ATOM 770 C C . SER A 1 92 ? -11.883 9.932 -2.368 1.00 86.56 92 SER A C 1
ATOM 772 O O . SER A 1 92 ? -12.163 10.447 -3.449 1.00 86.56 92 SER A O 1
ATOM 774 N N . LEU A 1 93 ? -11.085 8.863 -2.271 1.00 93.88 93 LEU A N 1
ATOM 775 C CA . LEU A 1 93 ? -10.654 8.097 -3.442 1.00 93.88 93 LEU A CA 1
ATOM 776 C C . LEU A 1 93 ? -11.847 7.473 -4.171 1.00 93.88 93 LEU A C 1
ATOM 778 O O . LEU A 1 93 ? -12.755 6.929 -3.540 1.00 93.88 93 LEU A O 1
ATOM 782 N N . GLN A 1 94 ? -11.800 7.528 -5.495 1.00 95.44 94 GLN A N 1
ATOM 783 C CA . GLN A 1 94 ? -12.795 6.949 -6.388 1.00 95.44 94 GLN A CA 1
ATOM 784 C C . GLN A 1 94 ? -12.123 6.240 -7.563 1.00 95.44 94 GLN A C 1
ATOM 786 O O . GLN A 1 94 ? -10.954 6.474 -7.876 1.00 95.44 94 GLN A O 1
ATOM 791 N N . LYS A 1 95 ? -12.889 5.381 -8.236 1.00 97.44 95 LYS A N 1
ATOM 792 C CA . LYS A 1 95 ? -12.465 4.730 -9.476 1.00 97.44 95 LYS A CA 1
ATOM 793 C C . LYS A 1 95 ? -12.001 5.778 -10.499 1.00 97.44 95 LYS A C 1
ATOM 795 O O . LYS A 1 95 ? -12.689 6.768 -10.716 1.00 97.44 95 LYS A O 1
ATOM 800 N N . GLY A 1 96 ? -10.846 5.542 -11.113 1.00 97.69 96 GLY A N 1
ATOM 801 C CA . GLY A 1 96 ? -10.176 6.441 -12.052 1.00 97.69 96 GLY A CA 1
ATOM 802 C C . GLY A 1 96 ? -9.161 7.388 -11.421 1.00 97.69 96 GLY A C 1
ATOM 803 O O . GLY A 1 96 ? -8.359 7.963 -12.153 1.00 97.69 96 GLY A O 1
ATOM 804 N N . ASP A 1 97 ? -9.134 7.537 -10.094 1.00 97.81 97 ASP A N 1
ATOM 805 C CA . ASP A 1 97 ? -8.093 8.333 -9.445 1.00 97.81 97 ASP A CA 1
ATOM 806 C C . ASP A 1 97 ? -6.706 7.723 -9.684 1.00 97.81 97 ASP A C 1
ATOM 808 O O . ASP A 1 97 ? -6.527 6.509 -9.597 1.00 97.81 97 ASP A O 1
ATOM 812 N N . ILE A 1 98 ? -5.722 8.581 -9.946 1.00 97.62 98 ILE A N 1
ATOM 813 C CA . ILE A 1 98 ? -4.303 8.232 -10.000 1.00 97.62 98 ILE A CA 1
ATOM 814 C C . ILE A 1 98 ? -3.638 8.761 -8.737 1.00 97.62 98 ILE A C 1
ATOM 816 O O . ILE A 1 98 ? -3.789 9.943 -8.398 1.00 97.62 98 ILE A O 1
ATOM 820 N N . ILE A 1 99 ? -2.887 7.897 -8.063 1.00 96.88 99 ILE A N 1
ATOM 821 C CA . ILE A 1 99 ? -2.294 8.174 -6.756 1.00 96.88 99 ILE A CA 1
ATOM 822 C C . ILE A 1 99 ? -0.878 7.601 -6.645 1.00 96.88 99 ILE A C 1
ATOM 824 O O . ILE A 1 99 ? -0.531 6.723 -7.431 1.00 96.88 99 ILE A O 1
ATOM 828 N N . ASN A 1 100 ? -0.068 8.076 -5.692 1.00 95.88 100 ASN A N 1
ATOM 829 C CA . ASN A 1 100 ? 1.187 7.404 -5.347 1.00 95.88 100 ASN A CA 1
ATOM 830 C C . ASN A 1 100 ? 0.886 6.124 -4.557 1.00 95.88 100 ASN A C 1
ATOM 832 O O . ASN A 1 100 ? 0.023 6.122 -3.672 1.00 95.88 100 ASN A O 1
ATOM 836 N N . VAL A 1 101 ? 1.584 5.040 -4.884 1.00 95.00 101 VAL A N 1
ATOM 837 C CA . VAL A 1 101 ? 1.358 3.720 -4.301 1.00 95.00 101 VAL A CA 1
ATOM 838 C C . VAL A 1 101 ? 2.673 3.105 -3.832 1.00 95.00 101 VAL A C 1
ATOM 840 O O . VAL A 1 101 ? 3.644 2.970 -4.572 1.00 95.00 101 VAL A O 1
ATOM 843 N N . GLU A 1 102 ? 2.667 2.677 -2.576 1.00 92.44 102 GLU A N 1
ATOM 844 C CA . GLU A 1 102 ? 3.737 1.923 -1.934 1.00 92.44 102 GLU A CA 1
ATOM 845 C C . GLU A 1 102 ? 3.584 0.420 -2.229 1.00 92.44 102 GLU A C 1
ATOM 847 O O . GLU A 1 102 ? 2.897 -0.312 -1.498 1.00 92.44 102 GLU A O 1
ATOM 852 N N . PHE A 1 103 ? 4.212 -0.073 -3.300 1.00 90.50 103 PHE A N 1
ATOM 853 C CA . PHE A 1 103 ? 4.235 -1.513 -3.591 1.00 90.50 103 PHE A CA 1
ATOM 854 C C . PHE A 1 103 ? 5.237 -2.278 -2.709 1.00 90.50 103 PHE A C 1
ATOM 856 O O . PHE A 1 103 ? 5.002 -3.454 -2.411 1.00 90.50 103 PHE A O 1
ATOM 863 N N . GLY A 1 104 ? 6.204 -1.577 -2.110 1.00 86.31 104 GLY A N 1
ATOM 864 C CA . GLY A 1 104 ? 7.189 -2.099 -1.164 1.00 86.31 104 GLY A CA 1
ATOM 865 C C . GLY A 1 104 ? 8.561 -2.279 -1.798 1.00 86.31 104 GLY A C 1
ATOM 866 O O . GLY A 1 104 ? 8.807 -1.763 -2.871 1.00 86.31 104 GLY A O 1
ATOM 867 N N . SER A 1 105 ? 9.455 -3.041 -1.178 1.00 84.50 105 SER A N 1
ATOM 868 C CA . SER A 1 105 ? 10.813 -3.242 -1.709 1.00 84.50 105 SER A CA 1
ATOM 869 C C . SER A 1 105 ? 10.905 -4.126 -2.964 1.00 84.50 105 SER A C 1
ATOM 871 O O . SER A 1 105 ? 12.011 -4.420 -3.409 1.00 84.50 105 SER A O 1
ATOM 873 N N . GLY A 1 106 ? 9.766 -4.551 -3.524 1.00 79.31 106 GLY A N 1
ATOM 874 C CA . GLY A 1 106 ? 9.702 -5.546 -4.589 1.00 79.31 106 GLY A CA 1
ATOM 875 C C . GLY A 1 106 ? 10.048 -6.954 -4.088 1.00 79.31 106 GLY A C 1
ATOM 876 O O . GLY A 1 106 ? 10.745 -7.152 -3.092 1.00 79.31 106 GLY A O 1
ATOM 877 N N . TYR A 1 107 ? 9.530 -7.964 -4.773 1.00 83.19 107 TYR A N 1
ATOM 878 C CA . TYR A 1 107 ? 9.966 -9.349 -4.634 1.00 83.19 107 TYR A CA 1
ATOM 879 C C . TYR A 1 107 ? 10.241 -9.881 -6.035 1.00 83.19 107 TYR A C 1
ATOM 881 O O . TYR A 1 107 ? 9.321 -9.986 -6.845 1.00 83.19 107 TYR A O 1
ATOM 889 N N . CYS A 1 108 ? 11.508 -10.177 -6.326 1.00 86.25 108 CYS A N 1
ATOM 890 C CA . CYS A 1 108 ? 11.959 -10.522 -7.676 1.00 86.25 108 CYS A CA 1
ATOM 891 C C . CYS A 1 108 ? 11.511 -9.457 -8.699 1.00 86.25 108 CYS A C 1
ATOM 893 O O . CYS A 1 108 ? 11.912 -8.305 -8.571 1.00 86.25 108 CYS A O 1
ATOM 895 N N . ASP A 1 109 ? 10.673 -9.826 -9.670 1.00 85.12 109 ASP A N 1
ATOM 896 C CA . ASP A 1 109 ? 10.196 -8.936 -10.739 1.00 85.12 109 ASP A CA 1
ATOM 897 C C . ASP A 1 109 ? 8.933 -8.129 -10.361 1.00 85.12 109 ASP A C 1
ATOM 899 O O . ASP A 1 109 ? 8.352 -7.432 -11.202 1.00 85.12 109 ASP A O 1
ATOM 903 N N . GLU A 1 110 ? 8.455 -8.225 -9.114 1.00 87.88 110 GLU A N 1
ATOM 904 C CA . GLU A 1 110 ? 7.379 -7.353 -8.636 1.00 87.88 110 GLU A CA 1
ATOM 905 C C . GLU A 1 110 ? 7.830 -5.893 -8.563 1.00 87.88 110 GLU A C 1
ATOM 907 O O . GLU A 1 110 ? 8.960 -5.586 -8.190 1.00 87.88 110 GLU A O 1
ATOM 912 N N . LEU A 1 111 ? 6.893 -4.991 -8.855 1.00 88.44 111 LEU A N 1
ATOM 913 C CA . LEU A 1 111 ? 7.083 -3.557 -8.720 1.00 88.44 111 LEU A CA 1
ATOM 914 C C . LEU A 1 111 ? 7.513 -3.185 -7.301 1.00 88.44 111 LEU A C 1
ATOM 916 O O . LEU A 1 111 ? 6.946 -3.675 -6.315 1.00 88.44 111 LEU A O 1
ATOM 920 N N . ASP A 1 112 ? 8.449 -2.254 -7.220 1.00 86.25 112 ASP A N 1
ATOM 921 C CA . ASP A 1 112 ? 8.932 -1.677 -5.981 1.00 86.25 112 ASP A CA 1
ATOM 922 C C . ASP A 1 112 ? 8.208 -0.355 -5.640 1.00 86.25 112 ASP A C 1
ATOM 924 O O . ASP A 1 112 ? 7.131 -0.022 -6.151 1.00 86.25 112 ASP A O 1
ATOM 928 N N . SER A 1 113 ? 8.733 0.365 -4.655 1.00 82.25 113 SER A N 1
ATOM 929 C CA . SER A 1 113 ? 8.142 1.567 -4.079 1.00 82.25 113 SER A CA 1
ATOM 930 C C . SER A 1 113 ? 8.063 2.730 -5.076 1.00 82.25 113 SER A C 1
ATOM 932 O O . SER A 1 113 ? 8.868 2.855 -5.989 1.00 82.25 113 SER A O 1
ATOM 934 N N . ASN A 1 114 ? 7.165 3.686 -4.808 1.00 80.75 114 ASN A N 1
ATOM 935 C CA . ASN A 1 114 ? 7.067 4.977 -5.515 1.00 80.75 114 ASN A CA 1
ATOM 936 C C . ASN A 1 114 ? 6.587 4.905 -6.967 1.00 80.75 114 ASN A C 1
ATOM 938 O O . ASN A 1 114 ? 7.041 5.659 -7.830 1.00 80.75 114 ASN A O 1
ATOM 942 N N . HIS A 1 115 ? 5.605 4.048 -7.215 1.00 93.00 115 HIS A N 1
ATOM 943 C CA . HIS A 1 115 ? 4.904 4.016 -8.486 1.00 93.00 115 HIS A CA 1
ATOM 944 C C . HIS A 1 115 ? 3.530 4.659 -8.375 1.00 93.00 115 HIS A C 1
ATOM 946 O O . HIS A 1 115 ? 2.850 4.579 -7.350 1.00 93.00 115 HIS A O 1
ATOM 952 N N . TYR A 1 116 ? 3.080 5.266 -9.470 1.00 96.06 116 TYR A N 1
ATOM 953 C CA . TYR A 1 116 ? 1.694 5.692 -9.567 1.00 96.06 116 TYR A CA 1
ATOM 954 C C . TYR A 1 116 ? 0.785 4.494 -9.828 1.00 96.06 116 TYR A C 1
ATOM 956 O O . TYR A 1 116 ? 1.182 3.518 -10.458 1.00 96.06 116 TYR A O 1
ATOM 964 N N . GLY A 1 117 ? -0.456 4.570 -9.363 1.00 97.44 117 GLY A N 1
ATOM 965 C CA . GLY A 1 117 ? -1.462 3.550 -9.624 1.00 97.44 117 GLY A CA 1
ATOM 966 C C . GLY A 1 117 ? -2.827 4.159 -9.898 1.00 97.44 117 GLY A C 1
ATOM 967 O O . GLY A 1 117 ? -3.205 5.153 -9.275 1.00 97.44 117 GLY A O 1
ATOM 968 N N . VAL A 1 118 ? -3.564 3.553 -10.826 1.00 98.38 118 VAL A N 1
ATOM 969 C CA . VAL A 1 118 ? -4.955 3.893 -11.137 1.00 98.38 118 VAL A CA 1
ATOM 970 C C . VAL A 1 118 ? -5.880 3.050 -10.268 1.00 98.38 118 VAL A C 1
ATOM 972 O O . VAL A 1 118 ? -5.813 1.822 -10.291 1.00 98.38 118 VAL A O 1
ATOM 975 N N . ILE A 1 119 ? -6.782 3.689 -9.530 1.00 98.31 119 ILE A N 1
ATOM 976 C CA . ILE A 1 119 ? -7.822 3.005 -8.761 1.00 98.31 119 ILE A CA 1
ATOM 977 C C . ILE A 1 119 ? -8.877 2.440 -9.721 1.00 98.31 119 ILE A C 1
ATOM 979 O O . ILE A 1 119 ? -9.553 3.190 -10.422 1.00 98.31 119 ILE A O 1
ATOM 983 N N . LEU A 1 120 ? -9.061 1.121 -9.745 1.00 97.81 120 LEU A N 1
ATOM 984 C CA . LEU A 1 120 ? -10.008 0.445 -10.642 1.00 97.81 120 LEU A CA 1
ATOM 985 C C . LEU A 1 120 ? -11.335 0.070 -9.974 1.00 97.81 120 LEU A C 1
ATOM 987 O O . LEU A 1 120 ? -12.328 -0.165 -10.668 1.00 97.81 120 LEU A O 1
ATOM 991 N N . SER A 1 121 ? -11.378 0.035 -8.641 1.00 96.19 121 SER A N 1
ATOM 992 C CA . SER A 1 121 ? -12.558 -0.366 -7.871 1.00 96.19 121 SER A CA 1
ATOM 993 C C . SER A 1 121 ? -12.943 0.657 -6.806 1.00 96.19 121 SER A C 1
ATOM 995 O O . SER A 1 121 ? -12.140 1.484 -6.380 1.00 96.19 121 SER A O 1
ATOM 997 N N . ASN A 1 122 ? -14.172 0.543 -6.304 1.00 94.75 122 ASN A N 1
ATOM 998 C CA . ASN A 1 122 ? -14.505 1.079 -4.987 1.00 94.75 122 ASN A CA 1
ATOM 999 C C . ASN A 1 122 ? -13.743 0.302 -3.900 1.00 94.75 122 ASN A C 1
ATOM 1001 O O . ASN A 1 122 ? -13.251 -0.805 -4.144 1.00 94.75 122 ASN A O 1
ATOM 1005 N N . ILE A 1 123 ? -13.657 0.870 -2.697 1.00 93.62 123 ILE A N 1
ATOM 1006 C CA . ILE A 1 123 ? -13.003 0.197 -1.573 1.00 93.62 123 ILE A CA 1
ATOM 1007 C C . ILE A 1 123 ? -13.791 -1.051 -1.147 1.00 93.62 123 ILE A C 1
ATOM 1009 O O . ILE A 1 123 ? -14.994 -0.980 -0.893 1.00 93.62 123 ILE A O 1
ATOM 1013 N N . VAL A 1 124 ? -13.105 -2.186 -1.013 1.00 91.31 124 VAL A N 1
ATOM 1014 C CA . VAL A 1 124 ? -13.654 -3.453 -0.504 1.00 91.31 124 VAL A CA 1
ATOM 1015 C C . VAL A 1 124 ? -12.717 -3.977 0.577 1.00 91.31 124 VAL A C 1
ATOM 1017 O O . VAL A 1 124 ? -11.524 -4.135 0.343 1.00 91.31 124 VAL A O 1
ATOM 1020 N N . GLY A 1 125 ? -13.223 -4.199 1.794 1.00 86.81 125 GLY A N 1
ATOM 1021 C CA . GLY A 1 125 ? -12.411 -4.754 2.888 1.00 86.81 125 GLY A CA 1
ATOM 1022 C C . GLY A 1 125 ? -11.141 -3.950 3.211 1.00 86.81 125 GLY A C 1
ATOM 1023 O O . GLY A 1 125 ? -10.122 -4.541 3.545 1.00 86.81 125 GLY A O 1
ATOM 1024 N N . SER A 1 126 ? -11.188 -2.615 3.086 1.00 91.88 126 SER A N 1
ATOM 1025 C CA . SER A 1 126 ? -10.035 -1.702 3.231 1.00 91.88 126 SER A CA 1
ATOM 1026 C C . SER A 1 126 ? -8.992 -1.757 2.101 1.00 91.88 126 SER A C 1
ATOM 1028 O O . SER A 1 126 ? -7.901 -1.197 2.240 1.00 91.88 126 SER A O 1
ATOM 1030 N N . MET A 1 127 ? -9.330 -2.368 0.967 1.00 95.88 127 MET A N 1
ATOM 1031 C CA . MET A 1 127 ? -8.461 -2.501 -0.200 1.00 95.88 127 MET A CA 1
ATOM 1032 C C . MET A 1 127 ? -9.097 -1.894 -1.451 1.00 95.88 127 MET A C 1
ATOM 1034 O O . MET A 1 127 ? -10.320 -1.840 -1.574 1.00 95.88 127 MET A O 1
ATOM 1038 N N . TYR A 1 128 ? -8.257 -1.465 -2.386 1.00 97.75 128 TYR A N 1
ATOM 1039 C CA . TYR A 1 128 ? -8.640 -1.044 -3.731 1.00 97.75 128 TYR A CA 1
ATOM 1040 C C . TYR A 1 128 ? -7.967 -1.957 -4.747 1.00 97.75 128 TYR A C 1
ATOM 1042 O O . TYR A 1 128 ? -6.806 -2.306 -4.554 1.00 97.75 128 TYR A O 1
ATOM 1050 N N . LEU A 1 129 ? -8.654 -2.315 -5.829 1.00 97.56 129 LEU A N 1
ATOM 1051 C CA . LEU A 1 129 ? -7.988 -2.864 -7.004 1.00 97.56 129 LEU A CA 1
ATOM 1052 C C . LEU A 1 129 ? -7.222 -1.727 -7.681 1.00 97.56 129 LEU A C 1
ATOM 1054 O O . LEU A 1 129 ? -7.817 -0.691 -7.991 1.00 97.56 129 LEU A O 1
ATOM 1058 N N . VAL A 1 130 ? -5.921 -1.902 -7.882 1.00 98.00 130 VAL A N 1
ATOM 1059 C CA . VAL A 1 130 ? -5.043 -0.866 -8.429 1.00 98.00 130 VAL A CA 1
ATOM 1060 C C . VAL A 1 130 ? -4.326 -1.396 -9.657 1.00 98.00 130 VAL A C 1
ATOM 1062 O O . VAL A 1 130 ? -3.761 -2.487 -9.610 1.00 98.00 130 VAL A O 1
ATOM 1065 N N . ALA A 1 131 ? -4.318 -0.599 -10.725 1.00 97.69 131 ALA A N 1
ATOM 1066 C CA . ALA A 1 131 ? -3.457 -0.813 -11.877 1.00 97.69 131 ALA A CA 1
ATOM 1067 C C . ALA A 1 131 ? -2.184 0.025 -11.774 1.00 97.69 131 ALA A C 1
ATOM 1069 O O . ALA A 1 131 ? -2.278 1.254 -11.849 1.00 97.69 131 ALA A O 1
ATOM 1070 N N . PRO A 1 132 ? -1.008 -0.601 -11.591 1.00 96.75 132 PRO A N 1
ATOM 1071 C CA . PRO A 1 132 ? 0.242 0.133 -11.513 1.00 96.75 132 PRO A CA 1
ATOM 1072 C C . PRO A 1 132 ? 0.596 0.792 -12.843 1.00 96.75 132 PRO A C 1
ATOM 1074 O O . PRO A 1 132 ? 0.315 0.261 -13.922 1.00 96.75 132 PRO A O 1
ATOM 1077 N N . LEU A 1 133 ? 1.254 1.940 -12.736 1.00 95.56 133 LEU A N 1
ATOM 1078 C CA . LEU A 1 133 ? 1.837 2.676 -13.842 1.00 95.56 133 LEU A CA 1
ATOM 1079 C C . LEU A 1 133 ? 3.363 2.627 -13.750 1.00 95.56 133 LEU A C 1
ATOM 1081 O O . LEU A 1 133 ? 3.951 2.736 -12.671 1.00 95.56 133 LEU A O 1
ATOM 1085 N N . THR A 1 134 ? 4.011 2.514 -14.902 1.00 92.38 134 THR A N 1
ATOM 1086 C CA . THR A 1 134 ? 5.468 2.582 -15.027 1.00 92.38 134 THR A CA 1
ATOM 1087 C C . THR A 1 134 ? 5.867 3.464 -16.202 1.00 92.38 134 THR A C 1
ATOM 1089 O O . THR A 1 134 ? 5.134 3.600 -17.181 1.00 92.38 134 THR A O 1
ATOM 1092 N N . SER A 1 135 ? 7.049 4.060 -16.117 1.00 91.19 135 SER A N 1
ATOM 1093 C CA . SER A 1 135 ? 7.687 4.757 -17.233 1.00 91.19 135 SER A CA 1
ATOM 1094 C C . SER A 1 135 ? 8.362 3.802 -18.223 1.00 91.19 135 SER A C 1
ATOM 1096 O O . SER A 1 135 ? 8.655 4.185 -19.356 1.00 91.19 135 SER A O 1
ATOM 1098 N N . VAL A 1 136 ? 8.604 2.554 -17.814 1.00 89.69 136 VAL A N 1
ATOM 1099 C CA . VAL A 1 136 ? 9.336 1.560 -18.602 1.00 89.69 136 VAL A CA 1
ATOM 1100 C C . VAL A 1 136 ? 8.364 0.733 -19.431 1.00 89.69 136 VAL A C 1
ATOM 1102 O O . VAL A 1 136 ? 7.456 0.101 -18.898 1.00 89.69 136 VAL A O 1
ATOM 1105 N N . LYS A 1 137 ? 8.569 0.692 -20.751 1.00 91.19 137 LYS A N 1
ATOM 1106 C CA . LYS A 1 137 ? 7.740 -0.126 -21.642 1.00 91.19 137 LYS A CA 1
ATOM 1107 C C . LYS A 1 137 ? 7.816 -1.610 -21.229 1.00 91.19 137 LYS A C 1
ATOM 1109 O O . LYS A 1 137 ? 8.922 -2.159 -21.223 1.00 91.19 137 LYS A O 1
ATOM 1114 N N . PRO A 1 138 ? 6.681 -2.276 -20.944 1.00 88.19 138 PRO A N 1
ATOM 1115 C CA . PRO A 1 138 ? 6.667 -3.699 -20.618 1.00 88.19 138 PRO A CA 1
ATOM 1116 C C . PRO A 1 138 ? 7.210 -4.544 -21.775 1.00 88.19 138 PRO A C 1
ATOM 1118 O O . PRO A 1 138 ? 6.967 -4.247 -22.951 1.00 88.19 138 PRO A O 1
ATOM 1121 N N . LYS A 1 139 ? 7.958 -5.602 -21.448 1.00 83.06 139 LYS A N 1
ATOM 1122 C CA . LYS A 1 139 ? 8.468 -6.564 -22.431 1.00 83.06 139 LYS A CA 1
ATOM 1123 C C . LYS A 1 139 ? 7.424 -7.666 -22.632 1.00 83.06 139 LYS A C 1
ATOM 1125 O O . LYS A 1 139 ? 7.331 -8.577 -21.820 1.00 83.06 139 LYS A O 1
ATOM 1130 N N . GLY A 1 140 ? 6.665 -7.574 -23.723 1.00 76.69 140 GLY A N 1
ATOM 1131 C CA . GLY A 1 140 ? 5.628 -8.550 -24.076 1.00 76.69 140 GLY A CA 1
ATOM 1132 C C . GLY A 1 140 ? 4.279 -8.311 -23.386 1.00 76.69 140 GLY A C 1
ATOM 1133 O O . GLY A 1 140 ? 4.158 -7.464 -22.502 1.00 76.69 140 GLY A O 1
ATOM 1134 N N . GLY A 1 141 ? 3.264 -9.058 -23.828 1.00 77.56 141 GLY A N 1
ATOM 1135 C CA . GLY A 1 141 ? 1.880 -8.931 -23.362 1.00 77.56 141 GLY A CA 1
ATOM 1136 C C . GLY A 1 141 ? 1.114 -7.749 -23.966 1.00 77.56 141 GLY A C 1
ATOM 1137 O O . GLY A 1 141 ? 1.588 -7.066 -24.876 1.00 77.56 141 GLY A O 1
ATOM 1138 N N . GLU A 1 142 ? -0.094 -7.523 -23.447 1.00 81.50 142 GLU A N 1
ATOM 1139 C CA . GLU A 1 142 ? -0.932 -6.378 -23.805 1.00 81.50 142 GLU A CA 1
ATOM 1140 C C . GLU A 1 142 ? -0.274 -5.068 -23.367 1.00 81.50 142 GLU A C 1
ATOM 1142 O O . GLU A 1 142 ? 0.076 -4.882 -22.201 1.00 81.50 142 GLU A O 1
ATOM 1147 N N . ILE A 1 143 ? -0.139 -4.129 -24.304 1.00 89.25 143 ILE A N 1
ATOM 1148 C CA . ILE A 1 143 ? 0.418 -2.807 -24.028 1.00 89.25 143 ILE A CA 1
ATOM 1149 C C . ILE A 1 143 ? -0.712 -1.782 -24.066 1.00 89.25 143 ILE A C 1
ATOM 1151 O O . ILE A 1 143 ? -1.462 -1.679 -25.039 1.00 89.25 143 ILE A O 1
ATOM 1155 N N . LEU A 1 144 ? -0.804 -1.001 -22.995 1.00 94.81 144 LEU A N 1
ATOM 1156 C CA . LEU A 1 144 ? -1.595 0.218 -22.913 1.00 94.81 144 LEU A CA 1
ATOM 1157 C C . LEU A 1 144 ? -0.740 1.283 -22.240 1.00 94.81 144 LEU A C 1
ATOM 1159 O O . LEU A 1 144 ? -0.080 1.012 -21.235 1.00 94.81 144 LEU A O 1
ATOM 1163 N N . TYR A 1 145 ? -0.751 2.491 -22.786 1.00 95.50 145 TYR A N 1
ATOM 1164 C CA . TYR A 1 145 ? -0.088 3.630 -22.176 1.00 95.50 145 TYR A CA 1
ATOM 1165 C C . TYR A 1 145 ? -0.888 4.900 -22.410 1.00 95.50 145 TYR A C 1
ATOM 1167 O O . TYR A 1 145 ? -1.688 4.989 -23.339 1.00 95.50 145 TYR A O 1
ATOM 1175 N N . TYR A 1 146 ? -0.625 5.891 -21.571 1.00 95.44 146 TYR A N 1
ATOM 1176 C CA . TYR A 1 146 ? -1.141 7.237 -21.748 1.00 95.44 146 TYR A CA 1
ATOM 1177 C C . TYR A 1 146 ? 0.013 8.224 -21.811 1.00 95.44 146 TYR A C 1
ATOM 1179 O O . TYR A 1 146 ? 0.937 8.158 -20.995 1.00 95.44 146 TYR A O 1
ATOM 1187 N N . ASP A 1 147 ? -0.063 9.133 -22.776 1.00 92.25 147 ASP A N 1
ATOM 1188 C CA . ASP A 1 147 ? 0.828 10.281 -22.862 1.00 92.25 147 ASP A CA 1
ATOM 1189 C C . ASP A 1 147 ? 0.369 11.382 -21.900 1.00 92.25 147 ASP A C 1
ATOM 1191 O O . ASP A 1 147 ? -0.831 11.621 -21.729 1.00 92.25 147 ASP A O 1
ATOM 1195 N N . ASP A 1 148 ? 1.354 12.023 -21.275 1.00 88.06 148 ASP A N 1
ATOM 1196 C CA . ASP A 1 148 ? 1.247 13.219 -20.443 1.00 88.06 148 ASP A CA 1
ATOM 1197 C C . ASP A 1 148 ? 0.046 13.214 -19.485 1.00 88.06 148 ASP A C 1
ATOM 1199 O O . ASP A 1 148 ? -0.893 14.009 -19.561 1.00 88.06 148 ASP A O 1
ATOM 1203 N N . LEU A 1 149 ? 0.090 12.311 -18.505 1.00 90.44 149 LEU A N 1
ATOM 1204 C CA . LEU A 1 149 ? -0.871 12.313 -17.399 1.00 90.44 149 LEU A CA 1
ATOM 1205 C C . LEU A 1 149 ? -0.676 13.510 -16.440 1.00 90.44 149 LEU A C 1
ATOM 1207 O O . LEU A 1 149 ? -1.377 13.610 -15.425 1.00 90.44 149 LEU A O 1
ATOM 1211 N N . GLY A 1 150 ? 0.277 14.410 -16.723 1.00 87.69 150 GLY A N 1
ATOM 1212 C CA . GLY A 1 150 ? 0.658 15.513 -15.847 1.00 87.69 150 GLY A CA 1
ATOM 1213 C C . GLY A 1 150 ? 1.120 15.031 -14.472 1.00 87.69 150 GLY A C 1
ATOM 1214 O O . GLY A 1 150 ? 0.802 15.666 -13.458 1.00 87.69 150 GLY A O 1
ATOM 1215 N N . LEU A 1 151 ? 1.776 13.867 -14.432 1.00 89.44 151 LEU A N 1
ATOM 1216 C CA . LEU A 1 151 ? 2.337 13.263 -13.230 1.00 89.44 151 LEU A CA 1
ATOM 1217 C C . LEU A 1 151 ? 3.786 13.739 -13.043 1.00 89.44 151 LEU A C 1
ATOM 1219 O O . LEU A 1 151 ? 4.517 13.866 -14.026 1.00 89.44 151 LEU A O 1
ATOM 1223 N N . PRO A 1 152 ? 4.224 14.006 -11.805 1.00 87.75 152 PRO A N 1
ATOM 1224 C CA . PRO A 1 152 ? 5.617 14.338 -11.534 1.00 87.75 152 PRO A CA 1
ATOM 1225 C C . PRO A 1 152 ? 6.547 13.199 -11.962 1.00 87.75 152 PRO A C 1
ATOM 1227 O O . PRO A 1 152 ? 6.295 12.041 -11.652 1.00 87.75 152 PRO A O 1
ATOM 1230 N N . SER A 1 153 ? 7.646 13.528 -12.635 1.00 82.19 153 SER A N 1
ATOM 1231 C CA . SER A 1 153 ? 8.676 12.560 -13.016 1.00 82.19 153 SER A CA 1
ATOM 1232 C C . SER A 1 153 ? 10.053 13.102 -12.649 1.00 82.19 153 SER A C 1
ATOM 1234 O O . SER A 1 153 ? 10.298 14.306 -12.764 1.00 82.19 153 SER A O 1
ATOM 1236 N N . LYS A 1 154 ? 10.954 12.211 -12.211 1.00 76.31 154 LYS A N 1
ATOM 1237 C CA . LYS A 1 154 ? 12.378 12.544 -12.026 1.00 76.31 154 LYS A CA 1
ATOM 1238 C C . LYS A 1 154 ? 13.020 12.935 -13.360 1.00 76.31 154 LYS A C 1
ATOM 1240 O O . LYS A 1 154 ? 13.866 13.821 -13.393 1.00 76.31 154 LYS A O 1
ATOM 1245 N N . ASP A 1 155 ? 12.568 12.313 -14.446 1.00 78.81 155 ASP A N 1
ATOM 1246 C CA . ASP A 1 155 ? 12.988 12.611 -15.809 1.00 78.81 155 ASP A CA 1
ATOM 1247 C C . ASP A 1 155 ? 11.834 13.265 -16.578 1.00 78.81 155 ASP A C 1
ATOM 1249 O O . ASP A 1 155 ? 10.814 12.634 -16.867 1.00 78.81 155 ASP A O 1
ATOM 1253 N N . LYS A 1 156 ? 11.995 14.550 -16.909 1.00 76.00 156 LYS A N 1
ATOM 1254 C CA . LYS A 1 156 ? 10.984 15.347 -17.619 1.00 76.00 156 LYS A CA 1
ATOM 1255 C C . LYS A 1 156 ? 10.782 14.917 -19.075 1.00 76.00 156 LYS A C 1
ATOM 1257 O O . LYS A 1 156 ? 9.812 15.348 -19.687 1.00 76.00 156 LYS A O 1
ATOM 1262 N N . THR A 1 157 ? 11.680 14.105 -19.631 1.00 75.19 157 THR A N 1
ATOM 1263 C CA . THR A 1 157 ? 11.544 13.572 -20.994 1.00 75.19 157 THR A CA 1
ATOM 1264 C C . THR A 1 157 ? 10.572 12.393 -21.054 1.00 75.19 157 THR A C 1
ATOM 1266 O O . THR A 1 157 ? 10.012 12.094 -22.109 1.00 75.19 157 THR A O 1
ATOM 1269 N N . ILE A 1 158 ? 10.314 11.753 -19.909 1.00 77.38 158 ILE A N 1
ATOM 1270 C CA . ILE A 1 158 ? 9.370 10.649 -19.793 1.00 77.38 158 ILE A CA 1
ATOM 1271 C C . ILE A 1 158 ? 7.953 11.210 -19.712 1.00 77.38 158 ILE A C 1
ATOM 1273 O O . ILE A 1 158 ? 7.514 11.709 -18.677 1.00 77.38 158 ILE A O 1
ATOM 1277 N N . THR A 1 159 ? 7.217 11.066 -20.808 1.00 83.31 159 THR A N 1
ATOM 1278 C CA . THR A 1 159 ? 5.809 11.478 -20.904 1.00 83.31 159 THR A CA 1
ATOM 1279 C C . THR A 1 159 ? 4.840 10.299 -20.895 1.00 83.31 159 THR A C 1
ATOM 1281 O O . THR A 1 159 ? 3.650 10.489 -20.648 1.00 83.31 159 THR A O 1
ATOM 1284 N N . LYS A 1 160 ? 5.327 9.076 -21.134 1.00 92.62 160 LYS A N 1
ATOM 1285 C CA . LYS A 1 160 ? 4.499 7.868 -21.228 1.00 92.62 160 LYS A CA 1
ATOM 1286 C C . LYS A 1 160 ? 4.371 7.164 -19.889 1.00 92.62 160 LYS A C 1
ATOM 1288 O O . LYS A 1 160 ? 5.365 6.856 -19.240 1.00 92.62 160 LYS A O 1
ATOM 1293 N N . SER A 1 161 ? 3.132 6.859 -19.524 1.00 94.62 161 SER A N 1
ATOM 1294 C CA . SER A 1 161 ? 2.794 6.000 -18.389 1.00 94.62 161 SER A CA 1
ATOM 1295 C C . SER A 1 161 ? 2.154 4.715 -18.902 1.00 94.62 161 SER A C 1
ATOM 1297 O O . SER A 1 161 ? 1.009 4.734 -19.354 1.00 94.62 161 SER A O 1
ATOM 1299 N N . TYR A 1 162 ? 2.898 3.613 -18.857 1.00 95.56 162 TYR A N 1
ATOM 1300 C CA . TYR A 1 162 ? 2.437 2.283 -19.245 1.00 95.56 162 TYR A CA 1
ATOM 1301 C C . TYR A 1 162 ? 1.675 1.622 -18.102 1.00 95.56 162 TYR A C 1
ATOM 1303 O O . TYR A 1 162 ? 2.093 1.705 -16.949 1.00 95.56 162 TYR A O 1
ATOM 1311 N N . VAL A 1 163 ? 0.584 0.937 -18.430 1.00 96.25 163 VAL A N 1
ATOM 1312 C CA . VAL A 1 163 ? -0.194 0.138 -17.480 1.00 96.25 163 VAL A CA 1
ATOM 1313 C C . VAL A 1 163 ? 0.418 -1.257 -17.372 1.00 96.25 163 VAL A C 1
ATOM 1315 O O . VAL A 1 163 ? 0.599 -1.935 -18.382 1.00 96.25 163 VAL A O 1
ATOM 1318 N N . LEU A 1 164 ? 0.717 -1.702 -16.150 1.00 94.62 164 LEU A N 1
ATOM 1319 C CA . LEU A 1 164 ? 1.252 -3.041 -15.886 1.00 94.62 164 LEU A CA 1
ATOM 1320 C C . LEU A 1 164 ? 0.136 -4.026 -15.545 1.00 94.62 164 LEU A C 1
ATOM 1322 O O . LEU A 1 164 ? -0.196 -4.231 -14.378 1.00 94.62 164 LEU A O 1
ATOM 1326 N N . PHE A 1 165 ? -0.445 -4.643 -16.576 1.00 94.56 165 PHE A N 1
ATOM 1327 C CA . PHE A 1 165 ? -1.587 -5.551 -16.425 1.00 94.56 165 PHE A CA 1
ATOM 1328 C C . PHE A 1 165 ? -1.289 -6.788 -15.571 1.00 94.56 165 PHE A C 1
ATOM 1330 O O . PHE A 1 165 ? -2.113 -7.176 -14.748 1.00 94.56 165 PHE A O 1
ATOM 1337 N N . ASN A 1 166 ? -0.095 -7.368 -15.704 1.00 91.12 166 ASN A N 1
ATOM 1338 C CA . ASN A 1 166 ? 0.341 -8.532 -14.926 1.00 91.12 166 ASN A CA 1
ATOM 1339 C C . ASN A 1 166 ? 0.585 -8.228 -13.437 1.00 91.12 166 ASN A C 1
ATOM 1341 O O . ASN A 1 166 ? 0.822 -9.148 -12.661 1.00 91.12 166 ASN A O 1
ATOM 1345 N N . GLN A 1 167 ? 0.543 -6.954 -13.036 1.00 92.88 167 GLN A N 1
ATOM 1346 C CA . GLN A 1 167 ? 0.762 -6.521 -11.655 1.00 92.88 167 GLN A CA 1
ATOM 1347 C C . GLN A 1 167 ? -0.460 -5.821 -11.041 1.00 92.88 167 GLN A C 1
ATOM 1349 O O . GLN A 1 167 ? -0.366 -5.218 -9.968 1.00 92.88 167 GLN A O 1
ATOM 1354 N N . ILE A 1 168 ? -1.624 -5.906 -11.696 1.00 95.44 168 ILE A N 1
ATOM 1355 C CA . ILE A 1 168 ? -2.889 -5.422 -11.139 1.00 95.44 168 ILE A CA 1
ATOM 1356 C C . ILE A 1 168 ? -3.239 -6.258 -9.906 1.00 95.44 168 ILE A C 1
ATOM 1358 O O . ILE A 1 168 ? -3.392 -7.475 -9.988 1.00 95.44 168 ILE A O 1
ATOM 1362 N N . LYS A 1 169 ? -3.386 -5.608 -8.746 1.00 94.81 169 LYS A N 1
ATOM 1363 C CA . LYS A 1 169 ? -3.678 -6.297 -7.480 1.00 94.81 169 LYS A CA 1
ATOM 1364 C C . LYS A 1 169 ? -4.476 -5.443 -6.505 1.00 94.81 169 LYS A C 1
ATOM 1366 O O . LYS A 1 169 ? -4.581 -4.223 -6.644 1.00 94.81 169 LYS A O 1
ATOM 1371 N N . PHE A 1 170 ? -5.055 -6.099 -5.500 1.00 96.62 170 PHE A N 1
ATOM 1372 C CA . PHE A 1 170 ? -5.671 -5.407 -4.374 1.00 96.62 170 PHE A CA 1
ATOM 1373 C C . PHE A 1 170 ? -4.595 -4.826 -3.453 1.00 96.62 170 PHE A C 1
ATOM 1375 O O . PHE A 1 170 ? -3.738 -5.541 -2.940 1.00 96.62 170 PHE A O 1
ATOM 1382 N N . ILE A 1 171 ? -4.669 -3.519 -3.221 1.00 95.44 171 ILE A N 1
ATOM 1383 C CA . ILE A 1 171 ? -3.749 -2.762 -2.377 1.00 95.44 171 ILE A CA 1
ATOM 1384 C C . ILE A 1 171 ? -4.513 -2.185 -1.189 1.00 95.44 171 ILE A C 1
ATOM 1386 O O . ILE A 1 171 ? -5.549 -1.533 -1.336 1.00 95.44 171 ILE A O 1
ATOM 1390 N N . HIS A 1 172 ? -3.989 -2.411 0.014 1.00 95.12 172 HIS A N 1
ATOM 1391 C CA . HIS A 1 172 ? -4.551 -1.846 1.236 1.00 95.12 172 HIS A CA 1
ATOM 1392 C C . HIS A 1 172 ? -4.411 -0.317 1.253 1.00 95.12 172 HIS A C 1
ATOM 1394 O O . HIS A 1 172 ? -3.344 0.209 0.943 1.00 95.12 172 HIS A O 1
ATOM 1400 N N . PHE A 1 173 ? -5.445 0.403 1.702 1.00 94.38 173 PHE A N 1
ATOM 1401 C CA . PHE A 1 173 ? -5.503 1.874 1.629 1.00 94.38 173 PHE A CA 1
ATOM 1402 C C . PHE A 1 173 ? -4.320 2.600 2.301 1.00 94.38 173 PHE A C 1
ATOM 1404 O O . PHE A 1 173 ? -4.016 3.735 1.955 1.00 94.38 173 PHE A O 1
ATOM 1411 N N . ARG A 1 174 ? -3.643 1.953 3.261 1.00 93.69 174 ARG A N 1
ATOM 1412 C CA . ARG A 1 174 ? -2.453 2.498 3.945 1.00 93.69 174 ARG A CA 1
ATOM 1413 C C . ARG A 1 174 ? -1.237 2.673 3.038 1.00 93.69 174 ARG A C 1
ATOM 1415 O O . ARG A 1 174 ? -0.369 3.462 3.372 1.00 93.69 174 ARG A O 1
ATOM 1422 N N . ARG A 1 175 ? -1.194 1.957 1.915 1.00 93.75 175 ARG A N 1
ATOM 1423 C CA . ARG A 1 175 ? -0.145 2.070 0.896 1.00 93.75 175 ARG A CA 1
ATOM 1424 C C . ARG A 1 175 ? -0.420 3.187 -0.115 1.00 93.75 175 ARG A C 1
ATOM 1426 O O . ARG A 1 175 ? 0.355 3.345 -1.046 1.00 93.75 175 ARG A O 1
ATOM 1433 N N . LEU A 1 176 ? -1.534 3.911 0.019 1.00 95.00 176 LEU A N 1
ATOM 1434 C CA . LEU A 1 176 ? -1.934 4.968 -0.908 1.00 95.00 176 LEU A CA 1
ATOM 1435 C C . LEU A 1 176 ? -1.585 6.330 -0.311 1.00 95.00 176 LEU A C 1
ATOM 1437 O O . LEU A 1 176 ? -2.055 6.673 0.777 1.00 95.00 176 LEU A O 1
ATOM 1441 N N . GLU A 1 177 ? -0.796 7.105 -1.043 1.00 94.94 177 GLU A N 1
ATOM 1442 C CA . GLU 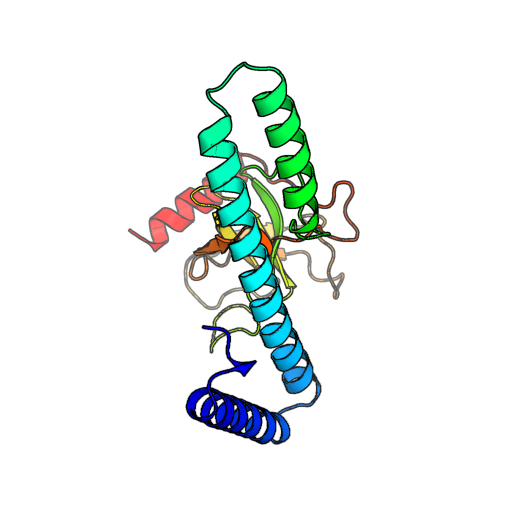A 1 177 ? -0.234 8.374 -0.587 1.00 94.94 177 GLU A CA 1
ATOM 1443 C C . GLU A 1 177 ? -0.517 9.490 -1.595 1.00 94.94 177 GLU A C 1
ATOM 1445 O O . GLU A 1 177 ? -0.541 9.278 -2.807 1.00 94.94 177 GLU A O 1
ATOM 1450 N N . LYS A 1 178 ? -0.730 10.711 -1.106 1.00 95.06 178 LYS A N 1
ATOM 1451 C CA . LYS A 1 178 ? -0.895 11.883 -1.967 1.00 95.06 178 LYS A CA 1
ATOM 1452 C C . LYS A 1 178 ? 0.315 12.068 -2.881 1.00 95.06 178 LYS A C 1
ATOM 1454 O O . LYS A 1 178 ? 1.460 11.898 -2.481 1.00 95.06 178 LYS A O 1
ATOM 1459 N N . ILE A 1 179 ? 0.048 12.528 -4.095 1.00 93.44 179 ILE A N 1
ATOM 1460 C CA . ILE A 1 179 ? 1.074 13.024 -5.007 1.00 93.44 179 ILE A CA 1
ATOM 1461 C C . ILE A 1 179 ? 1.480 14.432 -4.540 1.00 93.44 179 ILE A C 1
ATOM 1463 O O . ILE A 1 179 ? 0.713 15.381 -4.710 1.00 93.44 179 ILE A O 1
ATOM 1467 N N . THR A 1 180 ? 2.674 14.566 -3.951 1.00 86.81 180 THR A N 1
ATOM 1468 C CA . THR A 1 180 ? 3.155 15.764 -3.225 1.00 86.81 180 THR A CA 1
ATOM 1469 C C . THR A 1 180 ? 3.024 17.082 -3.997 1.00 86.81 180 THR A C 1
ATOM 1471 O O . THR A 1 180 ? 2.739 18.116 -3.401 1.00 86.81 180 THR A O 1
ATOM 1474 N N . SER A 1 181 ? 3.191 17.067 -5.321 1.00 85.44 181 SER A N 1
ATOM 1475 C CA . SER A 1 181 ? 3.178 18.266 -6.176 1.00 85.44 181 SER A CA 1
ATOM 1476 C C . SER A 1 181 ? 1.902 18.445 -7.007 1.00 85.44 181 SER A C 1
ATOM 1478 O O . SER A 1 181 ? 1.843 19.314 -7.876 1.00 85.44 181 SER A O 1
ATOM 1480 N N . VAL A 1 182 ? 0.852 17.661 -6.747 1.00 88.75 182 VAL A N 1
ATOM 1481 C CA . VAL A 1 182 ? -0.434 17.780 -7.449 1.00 88.75 182 VAL A CA 1
ATOM 1482 C C . VAL A 1 182 ? -1.486 18.393 -6.528 1.00 88.75 182 VAL A C 1
ATOM 1484 O O . VAL A 1 182 ? -1.679 17.955 -5.394 1.00 88.75 182 VAL A O 1
ATOM 1487 N N . LYS A 1 183 ? -2.232 19.386 -7.031 1.00 82.94 183 LYS A N 1
ATOM 1488 C CA . LYS A 1 183 ? -3.378 19.978 -6.321 1.00 82.94 183 LYS A CA 1
ATOM 1489 C C . LYS A 1 183 ? -4.390 18.881 -5.962 1.00 82.94 183 LYS A C 1
ATOM 1491 O O . LYS A 1 183 ? -4.779 18.100 -6.822 1.00 82.94 183 LYS A O 1
ATOM 1496 N N . ASN A 1 184 ? -4.816 18.829 -4.698 1.00 85.81 184 ASN A N 1
ATOM 1497 C CA . ASN A 1 184 ? -5.648 17.764 -4.103 1.00 85.81 184 ASN A CA 1
ATOM 1498 C C . ASN A 1 184 ? -4.952 16.398 -3.924 1.00 85.81 184 ASN A C 1
ATOM 1500 O O . ASN A 1 184 ? -5.589 15.447 -3.473 1.00 85.81 184 ASN A O 1
ATOM 1504 N N . GLY A 1 185 ? -3.657 16.296 -4.234 1.00 92.12 185 GLY A N 1
ATOM 1505 C CA . GLY A 1 185 ? -2.839 15.108 -3.999 1.00 92.12 185 GLY A CA 1
ATOM 1506 C C . GLY A 1 185 ? -3.153 13.912 -4.899 1.00 92.12 185 GLY A C 1
ATOM 1507 O O . GLY A 1 185 ? -2.706 12.816 -4.588 1.00 92.12 185 GLY A O 1
ATOM 1508 N N . LYS A 1 186 ? -3.926 14.080 -5.979 1.00 95.06 186 LYS A N 1
ATOM 1509 C CA . LYS A 1 186 ? -4.287 13.007 -6.921 1.00 95.06 186 LYS A CA 1
ATOM 1510 C C . LYS A 1 186 ? -4.650 13.560 -8.298 1.00 95.06 186 LYS A C 1
ATOM 1512 O O . LYS A 1 186 ? -5.053 14.718 -8.411 1.00 95.06 186 LYS A O 1
ATOM 1517 N N . LYS A 1 187 ? -4.545 12.729 -9.334 1.00 95.25 187 LYS A N 1
ATOM 1518 C CA . LYS A 1 187 ? -5.106 12.992 -10.675 1.00 95.25 187 LYS A CA 1
ATOM 1519 C C . LYS A 1 187 ? -6.309 12.084 -10.918 1.00 95.25 187 LYS A C 1
ATOM 1521 O O . LYS A 1 187 ? -6.608 11.235 -10.086 1.00 95.25 187 LYS A O 1
ATOM 1526 N N . HIS A 1 188 ? -7.005 12.269 -12.034 1.00 95.88 188 HIS A N 1
ATOM 1527 C CA . HIS A 1 188 ? -8.178 11.469 -12.372 1.00 95.88 188 HIS A CA 1
ATOM 1528 C C . HIS A 1 188 ? -8.207 11.153 -13.868 1.00 95.88 188 HIS A C 1
ATOM 1530 O O . HIS A 1 188 ? -8.036 12.049 -14.695 1.00 95.88 188 HIS A O 1
ATOM 1536 N N . LEU A 1 189 ? -8.421 9.883 -14.203 1.00 96.69 189 LEU A N 1
ATOM 1537 C CA . LEU A 1 189 ? -8.681 9.419 -15.561 1.00 96.69 189 LEU A CA 1
ATOM 1538 C C . LEU A 1 189 ? -10.169 9.492 -15.879 1.00 96.69 189 LEU A C 1
ATOM 1540 O O . LEU A 1 189 ? -11.014 9.233 -15.026 1.00 96.69 189 LEU A O 1
ATOM 1544 N N . SER A 1 190 ? -10.491 9.783 -17.139 1.00 96.50 190 SER A N 1
ATOM 1545 C CA . SER A 1 190 ? -11.875 9.734 -17.602 1.00 96.50 190 SER A CA 1
ATOM 1546 C C . SER A 1 190 ? -12.440 8.308 -17.505 1.00 96.50 190 SER A C 1
ATOM 1548 O O . SER A 1 190 ? -11.694 7.335 -17.668 1.00 96.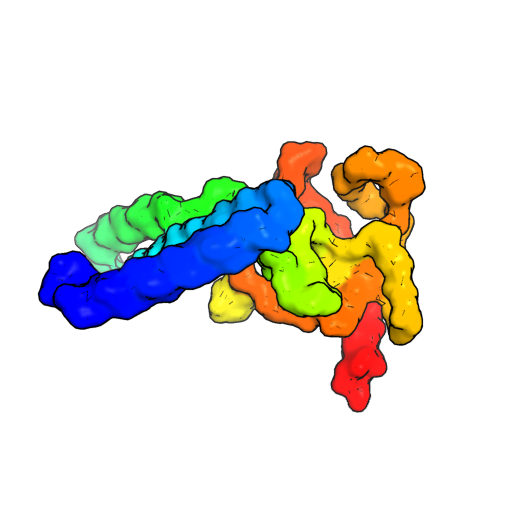50 190 SER A O 1
ATOM 1550 N N . PRO A 1 191 ? -13.764 8.148 -17.328 1.00 96.75 191 PRO A N 1
ATOM 1551 C CA . PRO A 1 191 ? -14.398 6.830 -17.301 1.00 96.75 191 PRO A CA 1
A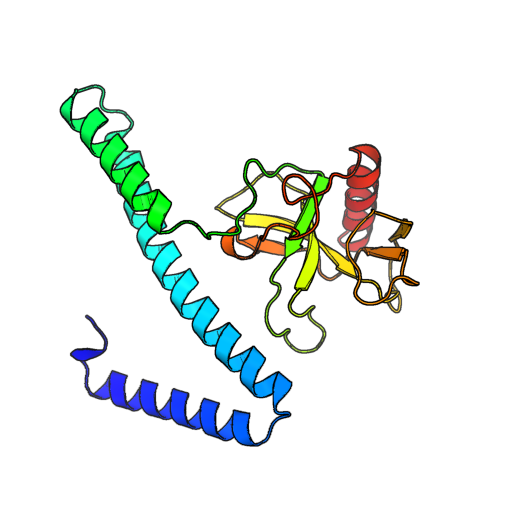TOM 1552 C C . PRO A 1 191 ? -14.089 5.968 -18.533 1.00 96.75 191 PRO A C 1
ATOM 1554 O O . PRO A 1 191 ? -13.968 4.753 -18.406 1.00 96.75 191 PRO A O 1
ATOM 1557 N N . VAL A 1 192 ? -13.905 6.594 -19.703 1.00 97.19 192 VAL A N 1
ATOM 1558 C CA . VAL A 1 192 ? -13.529 5.923 -20.959 1.00 97.19 192 VAL A CA 1
ATOM 1559 C C . VAL A 1 192 ? -12.162 5.245 -20.835 1.00 97.19 192 VAL A C 1
ATOM 1561 O O . VAL A 1 192 ? -12.054 4.054 -21.104 1.00 97.19 192 VAL A O 1
ATOM 1564 N N . ARG A 1 193 ? -11.144 5.962 -20.340 1.00 97.12 193 ARG A N 1
ATOM 1565 C CA . ARG A 1 193 ? -9.795 5.409 -20.121 1.00 97.12 193 ARG A CA 1
ATOM 1566 C C . ARG A 1 193 ? -9.792 4.308 -19.061 1.00 97.12 193 ARG A C 1
ATOM 1568 O O . ARG A 1 193 ? -9.093 3.309 -19.177 1.00 97.12 193 ARG A O 1
ATOM 1575 N N . VAL A 1 194 ? -10.605 4.454 -18.015 1.00 97.44 194 VAL A N 1
ATOM 1576 C CA . VAL A 1 194 ? -10.727 3.399 -16.999 1.00 97.44 194 VAL A CA 1
ATOM 1577 C C . VAL A 1 194 ? -11.380 2.146 -17.576 1.00 97.44 194 VAL A C 1
ATOM 1579 O O . VAL A 1 194 ? -10.957 1.038 -17.253 1.00 97.44 194 VAL A O 1
ATOM 1582 N N . LYS A 1 195 ? -12.401 2.308 -18.425 1.00 96.88 195 LYS A N 1
ATOM 1583 C CA . LYS A 1 195 ? -13.036 1.189 -19.121 1.00 96.88 195 LYS A CA 1
ATOM 1584 C C . LYS A 1 195 ? -12.031 0.468 -20.021 1.00 96.88 195 LYS A C 1
ATOM 1586 O O . LYS A 1 195 ? -11.940 -0.744 -19.935 1.00 96.88 195 LYS A O 1
ATOM 1591 N N . GLU A 1 196 ? -11.218 1.206 -20.771 1.00 96.88 196 GLU A N 1
ATOM 1592 C CA . GLU A 1 196 ? -10.159 0.639 -21.615 1.00 96.88 196 GLU A CA 1
ATOM 1593 C C . GLU A 1 196 ? -9.159 -0.217 -20.819 1.00 96.88 196 GLU A C 1
ATOM 1595 O O . GLU A 1 196 ? -8.826 -1.325 -21.236 1.00 96.88 196 GLU A O 1
ATOM 1600 N N . ILE A 1 197 ? -8.730 0.250 -19.637 1.00 97.31 197 ILE A N 1
ATOM 1601 C CA . ILE A 1 197 ? -7.873 -0.545 -18.740 1.00 97.31 197 ILE A CA 1
ATOM 1602 C C . ILE A 1 197 ? -8.581 -1.838 -18.321 1.00 97.31 197 ILE A C 1
ATOM 1604 O O . ILE A 1 197 ? -7.965 -2.898 -18.314 1.00 97.31 197 ILE A O 1
ATOM 1608 N N . ILE A 1 198 ? -9.858 -1.765 -17.948 1.00 95.88 198 ILE A N 1
ATOM 1609 C CA . ILE A 1 198 ? -10.614 -2.932 -17.474 1.00 95.88 198 ILE A CA 1
ATOM 1610 C C . ILE A 1 198 ? -10.843 -3.937 -18.600 1.00 95.88 198 ILE A C 1
ATOM 1612 O O . ILE A 1 198 ? -10.642 -5.127 -18.383 1.00 95.88 198 ILE A O 1
ATOM 1616 N N . ASP A 1 199 ? -11.220 -3.473 -19.788 1.00 94.75 199 ASP A N 1
ATOM 1617 C CA . ASP A 1 199 ? -11.476 -4.333 -20.941 1.00 94.75 199 ASP A CA 1
ATOM 1618 C C . ASP A 1 199 ? -10.192 -5.085 -21.341 1.00 94.75 199 ASP A C 1
ATOM 1620 O O . ASP A 1 199 ? -10.225 -6.303 -21.514 1.00 94.75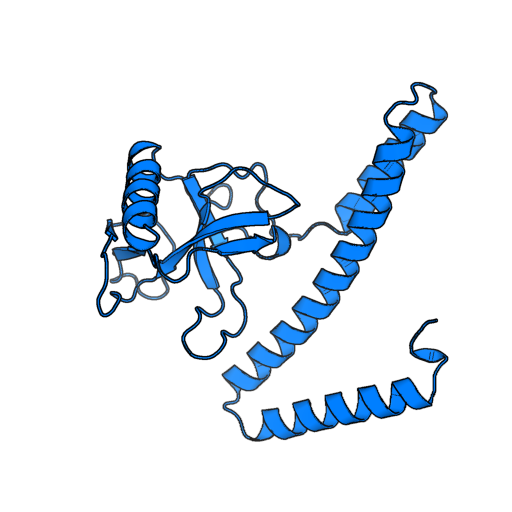 199 ASP A O 1
ATOM 1624 N N . LYS A 1 200 ? -9.039 -4.396 -21.364 1.00 94.38 200 LYS A N 1
ATOM 1625 C CA . LYS A 1 200 ? -7.727 -5.034 -21.583 1.00 94.38 200 LYS A CA 1
ATOM 1626 C C . LYS A 1 200 ? -7.293 -5.945 -20.439 1.00 94.38 200 LYS A C 1
ATOM 1628 O O . LYS A 1 200 ? -6.690 -6.982 -20.678 1.00 94.38 200 LYS A O 1
ATOM 1633 N N . PHE A 1 201 ? -7.578 -5.593 -19.187 1.00 94.25 201 PHE A N 1
ATOM 1634 C CA . PHE A 1 201 ? -7.261 -6.483 -18.070 1.00 94.25 201 PHE A CA 1
ATOM 1635 C C . PHE A 1 201 ? -8.071 -7.779 -18.152 1.00 94.25 201 PHE A C 1
ATOM 1637 O O . PHE A 1 201 ? -7.512 -8.857 -17.974 1.00 94.25 201 PHE A O 1
ATOM 1644 N N . ASN A 1 202 ? -9.356 -7.683 -18.500 1.00 92.06 202 ASN A N 1
ATOM 1645 C CA . ASN A 1 202 ? -10.224 -8.840 -18.684 1.00 92.06 202 ASN A CA 1
ATOM 1646 C C . ASN A 1 202 ? -9.717 -9.770 -19.794 1.00 92.06 202 ASN A C 1
ATOM 1648 O O . ASN A 1 202 ? -9.800 -10.979 -19.625 1.00 92.06 202 ASN A O 1
ATOM 1652 N N . SER A 1 203 ? -9.144 -9.245 -20.885 1.00 88.75 203 SER A N 1
ATOM 1653 C CA . SER A 1 203 ? -8.550 -10.087 -21.936 1.00 88.75 203 SER A CA 1
ATOM 1654 C C . SER A 1 203 ? -7.233 -10.758 -21.533 1.00 88.75 203 SER A C 1
ATOM 1656 O O . SER A 1 203 ? -6.810 -11.690 -22.202 1.00 88.75 203 SER A O 1
ATOM 1658 N N . VAL A 1 204 ? -6.563 -10.279 -20.479 1.00 86.50 204 VAL A N 1
ATOM 1659 C CA . VAL A 1 204 ? -5.329 -10.889 -19.948 1.00 86.50 204 VAL A CA 1
ATOM 1660 C C . VAL A 1 204 ? -5.635 -12.028 -18.967 1.00 86.50 204 VAL A C 1
ATOM 1662 O O . VAL A 1 204 ? -4.824 -12.939 -18.832 1.00 86.50 204 VAL A O 1
ATOM 1665 N N . ILE A 1 205 ? -6.770 -11.966 -18.263 1.00 87.44 205 ILE A N 1
ATOM 1666 C CA . ILE A 1 205 ? -7.159 -12.955 -17.239 1.00 87.44 205 ILE A CA 1
ATOM 1667 C C . ILE A 1 205 ? -8.185 -13.992 -17.721 1.00 87.44 205 ILE A C 1
ATOM 1669 O O . ILE A 1 205 ? -8.486 -14.913 -16.961 1.00 87.44 205 ILE A O 1
ATOM 1673 N N . ALA A 1 206 ? -8.761 -13.803 -18.912 1.00 72.62 206 ALA A N 1
ATOM 1674 C CA . ALA A 1 206 ? -9.677 -14.747 -19.556 1.00 72.62 206 ALA A CA 1
ATOM 1675 C C . ALA A 1 206 ? -8.906 -15.886 -20.231 1.00 72.62 206 ALA A C 1
ATOM 1677 O O . ALA A 1 206 ? -9.379 -17.038 -20.114 1.00 72.62 206 ALA A O 1
#

Organism: NCBI:txid79883

pLDDT: mean 91.71, std 5.64, range [57.94, 98.38]

Foldseek 3Di:
DDCVVPPVSVVVVVVVVVVLVVVLVPDDPVLSVQQVVLVVVVVLLVVLVVLLVVLVVLLVVLVVPDDPVSVVVNVVSVVVNVVSAAPFQQPPDDAQKKFAFAPDSDDVPADHHGWIWGFLDDDDPQWTFTWTWDLDFDDDDDWDWDFQLVADDPDPVRRIIITDLVRGDIDHSNRTGFRPPDVSRIGGDDPVVSVVSVVRSVVVVD

InterPro domains:
  IPR011067 Plasmid maintenance toxin/Cell growth inhibitor [G3DSA:2.30.30.110] (80-206)

Radius of gyration: 20.69 Å; chains: 1; bounding box: 56×38×53 Å

Sequence (206 aa):
MILRNDNDSKERVQDIVKSIYGTLLDKDKEYAINYAEWILKLLKDGHHNKQQVELNKQIRFLKPKTDSESLRLVKKLKQKRSKHMPKEYPTSLQKGDIINVEFGSGYCDELDSNHYGVILSNIVGSMYLVAPLTSVKPKGGEILYYDDLGLPSKDKTITKSYVLFNQIKFIHFRRLEKITSVKNGKKHLSPVRVKEIIDKFNSVIA

Secondary structure (DSSP, 8-state):
--GGG-HHHHHHHHHHHHHHHHHHHTS-HHHHHHHHHHHHHHHHHHHHHHHHHHHHHHHHHHTT--SHHHHHHHHHHHHHHHTTS-TTPPSS--TTEEEEE---S--TTS--SSEEEEE-S--BTTEEEEEEEESSPPSSS---EEE------SSTT--EEEE-GGG-EEEEGGGEE--TTSGGG-EE--HHHHHHHHHHHHHHH-